Protein AF-A0A0Q1G5J4-F1 (afdb_monomer)

Structure (mmCIF, N/CA/C/O backbone):
data_AF-A0A0Q1G5J4-F1
#
_entry.id   AF-A0A0Q1G5J4-F1
#
loop_
_atom_site.group_PDB
_atom_site.id
_atom_site.type_symbol
_atom_site.label_atom_id
_atom_site.label_alt_id
_atom_site.label_comp_id
_atom_site.label_asym_id
_atom_site.label_entity_id
_atom_site.label_seq_id
_atom_site.pdbx_PDB_ins_code
_atom_site.Cartn_x
_atom_site.Cartn_y
_atom_site.Cartn_z
_atom_site.occupancy
_atom_site.B_iso_or_equiv
_atom_site.auth_seq_id
_atom_site.auth_comp_id
_atom_site.auth_asym_id
_atom_site.auth_atom_id
_atom_site.pdbx_PDB_model_num
ATOM 1 N N . MET A 1 1 ? -10.349 -19.488 1.417 1.00 49.78 1 MET A N 1
ATOM 2 C CA . MET A 1 1 ? -9.410 -18.450 1.918 1.00 49.78 1 MET A CA 1
ATOM 3 C C . MET A 1 1 ? -8.749 -17.712 0.762 1.00 49.78 1 MET A C 1
ATOM 5 O O . MET A 1 1 ? -8.824 -16.493 0.732 1.00 49.78 1 MET A O 1
ATOM 9 N N . GLN A 1 2 ? -8.186 -18.434 -0.213 1.00 53.88 2 GLN A N 1
ATOM 10 C CA . GLN A 1 2 ? -7.648 -17.840 -1.442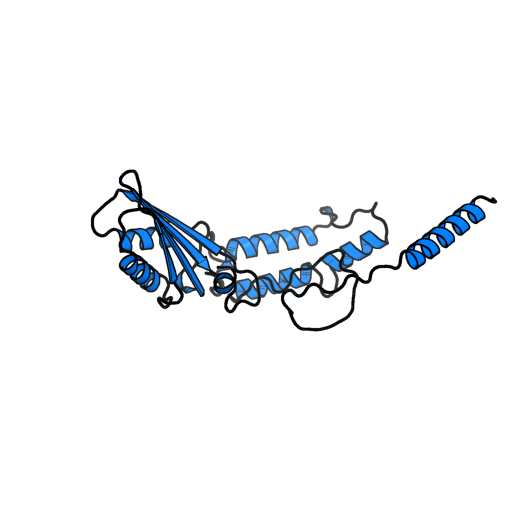 1.00 53.88 2 GLN A CA 1
ATOM 11 C C . GLN A 1 2 ? -8.701 -16.994 -2.182 1.00 53.88 2 GLN A C 1
ATOM 13 O O . GLN A 1 2 ? -8.408 -15.863 -2.537 1.00 53.88 2 GLN A O 1
ATOM 18 N N . GLU A 1 3 ? -9.946 -17.478 -2.279 1.00 62.53 3 GLU A N 1
ATOM 19 C CA . GLU A 1 3 ? -11.051 -16.796 -2.979 1.00 62.53 3 GLU A CA 1
ATOM 20 C C . GLU A 1 3 ? -11.332 -15.378 -2.471 1.00 62.53 3 GLU A C 1
ATOM 22 O O . GLU A 1 3 ? -11.363 -14.453 -3.271 1.00 62.53 3 GLU A O 1
ATOM 27 N N . LYS A 1 4 ? -11.450 -15.172 -1.150 1.00 70.44 4 LYS A N 1
ATOM 28 C CA . LYS A 1 4 ? -11.670 -13.837 -0.566 1.00 70.44 4 LYS A CA 1
ATOM 29 C C . LYS A 1 4 ? -10.437 -12.935 -0.676 1.00 70.44 4 LYS A C 1
ATOM 31 O O . LYS A 1 4 ? -10.553 -11.719 -0.829 1.00 70.44 4 LYS A O 1
ATOM 36 N N . PHE A 1 5 ? -9.245 -13.526 -0.645 1.00 69.50 5 PHE A N 1
ATOM 37 C CA . PHE A 1 5 ? -7.997 -12.779 -0.744 1.00 69.50 5 PHE A CA 1
ATOM 38 C C . PHE A 1 5 ? -7.876 -12.010 -2.066 1.00 69.50 5 PHE A C 1
ATOM 40 O O . PHE A 1 5 ? -7.616 -10.801 -2.060 1.00 69.50 5 PHE A O 1
ATOM 47 N N . ILE A 1 6 ? -8.145 -12.710 -3.171 1.00 74.94 6 ILE A N 1
ATOM 48 C CA . ILE A 1 6 ? -8.100 -12.180 -4.542 1.00 74.94 6 ILE A CA 1
ATOM 49 C C . ILE A 1 6 ? -9.459 -11.679 -5.049 1.00 74.94 6 ILE A C 1
ATOM 51 O O . ILE A 1 6 ? -9.569 -11.258 -6.194 1.00 74.94 6 ILE A O 1
ATOM 55 N N . GLU A 1 7 ? -10.500 -11.710 -4.216 1.00 76.81 7 GLU A N 1
ATOM 56 C CA . GLU A 1 7 ? -11.853 -11.325 -4.615 1.00 76.81 7 GLU A CA 1
ATOM 57 C C . GLU A 1 7 ? -11.891 -9.890 -5.153 1.00 76.81 7 GLU A C 1
ATOM 59 O O . GLU A 1 7 ? -11.520 -8.934 -4.450 1.00 76.81 7 GLU A O 1
ATOM 64 N N . GLY A 1 8 ? -12.363 -9.763 -6.396 1.00 74.44 8 GLY A N 1
ATOM 65 C CA . GLY A 1 8 ? -12.464 -8.498 -7.121 1.00 74.44 8 GLY A CA 1
ATOM 66 C C . GLY A 1 8 ? -11.119 -7.902 -7.540 1.00 74.44 8 GLY A C 1
ATOM 67 O O . GLY A 1 8 ? -11.063 -6.700 -7.779 1.00 74.44 8 GLY A O 1
ATOM 68 N N . LEU A 1 9 ? -10.042 -8.696 -7.572 1.00 77.94 9 LEU A N 1
ATOM 69 C CA . LEU A 1 9 ? -8.717 -8.239 -7.973 1.00 77.94 9 LEU A CA 1
ATOM 70 C C . LEU A 1 9 ? -8.248 -8.925 -9.254 1.00 77.94 9 LEU A C 1
ATOM 72 O O . LEU A 1 9 ? -8.130 -10.145 -9.310 1.00 77.94 9 LEU A O 1
ATOM 76 N N . ASP A 1 10 ? -7.840 -8.112 -10.224 1.00 76.00 10 ASP A N 1
ATOM 77 C CA . ASP A 1 10 ? -7.160 -8.590 -11.434 1.00 76.00 10 ASP A CA 1
ATOM 78 C C . ASP A 1 10 ? -5.665 -8.866 -11.195 1.00 76.00 10 ASP A C 1
ATOM 80 O O . ASP A 1 10 ? -4.970 -9.402 -12.063 1.00 76.00 10 ASP A O 1
ATOM 84 N N . ARG A 1 11 ? -5.135 -8.443 -10.035 1.00 78.44 11 ARG A N 1
ATOM 85 C CA . ARG A 1 11 ? -3.705 -8.476 -9.689 1.00 78.44 11 ARG A CA 1
ATOM 86 C C . ARG A 1 11 ? -3.470 -8.814 -8.212 1.00 78.44 11 ARG A C 1
ATOM 88 O O . ARG A 1 11 ? -4.320 -8.499 -7.378 1.00 78.44 11 ARG A O 1
ATOM 95 N N . PRO A 1 12 ? -2.310 -9.403 -7.860 1.00 82.94 12 PRO A N 1
ATOM 96 C CA . PRO A 1 12 ? -1.958 -9.661 -6.467 1.00 82.94 12 PRO A CA 1
ATOM 97 C C . PRO A 1 12 ? -2.011 -8.376 -5.622 1.00 82.94 12 PRO A C 1
ATOM 99 O O . PRO A 1 12 ? -1.446 -7.358 -6.030 1.00 82.94 12 PRO A O 1
ATOM 102 N N . PRO A 1 13 ? -2.673 -8.391 -4.453 1.00 88.75 13 PRO A N 1
ATOM 103 C CA . PRO A 1 13 ? -2.757 -7.211 -3.606 1.00 88.75 13 PRO A CA 1
ATOM 104 C C . PRO A 1 13 ? -1.447 -6.941 -2.866 1.00 88.75 13 PRO A C 1
ATOM 106 O O . PRO A 1 13 ? -0.704 -7.859 -2.518 1.00 88.75 13 PRO A O 1
ATOM 109 N N . ILE A 1 14 ? -1.238 -5.676 -2.506 1.00 90.38 14 ILE A N 1
ATOM 110 C CA . ILE A 1 14 ? -0.244 -5.283 -1.506 1.00 90.38 14 ILE A CA 1
ATOM 111 C C . ILE A 1 14 ? -0.937 -5.222 -0.146 1.00 90.38 14 ILE A C 1
ATOM 113 O O . ILE A 1 14 ? -1.989 -4.595 -0.001 1.00 90.38 14 ILE A O 1
ATOM 117 N N . LEU A 1 15 ? -0.338 -5.859 0.859 1.00 93.69 15 LEU A N 1
ATOM 118 C CA . LEU A 1 15 ? -0.798 -5.787 2.242 1.00 93.69 15 LEU A CA 1
ATOM 119 C C . LEU A 1 15 ? 0.109 -4.868 3.051 1.00 93.69 15 LEU A C 1
ATOM 121 O O . LEU A 1 15 ? 1.327 -5.041 3.045 1.00 93.69 15 LEU A O 1
ATOM 125 N N . VAL A 1 16 ? -0.487 -3.942 3.801 1.00 95.75 16 VAL A N 1
ATOM 126 C CA . VAL A 1 16 ? 0.242 -3.176 4.818 1.00 95.75 16 VAL A CA 1
ATOM 127 C C . VAL A 1 16 ? -0.161 -3.687 6.200 1.00 95.75 16 VAL A C 1
ATOM 129 O O . VAL A 1 16 ? -1.326 -3.538 6.581 1.00 95.75 16 VAL A O 1
ATOM 132 N N . PRO A 1 17 ? 0.767 -4.302 6.954 1.00 97.31 17 PRO A N 1
ATOM 133 C CA . PRO A 1 17 ? 0.496 -4.732 8.314 1.00 97.31 17 PRO A CA 1
ATOM 134 C C . PRO A 1 17 ? 0.498 -3.542 9.279 1.00 97.31 17 PRO A C 1
ATOM 136 O O . PRO A 1 17 ? 1.340 -2.643 9.201 1.00 97.31 17 PRO A O 1
ATOM 139 N N . CYS A 1 18 ? -0.461 -3.562 10.196 1.00 98.19 18 CYS A N 1
ATOM 140 C CA . CYS A 1 18 ? -0.672 -2.590 11.259 1.00 98.19 18 CYS A CA 1
ATOM 141 C C . CYS A 1 18 ? -0.798 -3.361 12.576 1.00 98.19 18 CYS A C 1
ATOM 143 O O . CYS A 1 18 ? -1.777 -4.083 12.773 1.00 98.19 18 CYS A O 1
ATOM 145 N N . TYR A 1 19 ? 0.194 -3.264 13.455 1.00 97.88 19 TYR A N 1
ATOM 146 C CA . TYR A 1 19 ? 0.268 -4.078 14.666 1.00 97.88 19 TYR A CA 1
ATOM 147 C C . TYR A 1 19 ? 0.299 -3.227 15.929 1.00 97.88 19 TYR A C 1
ATOM 149 O O . TYR A 1 19 ? 1.043 -2.253 16.021 1.00 97.88 19 TYR A O 1
ATOM 157 N N . HIS A 1 20 ? -0.453 -3.642 16.943 1.00 97.00 20 HIS A N 1
ATOM 158 C CA . HIS A 1 20 ? -0.327 -3.074 18.275 1.00 97.00 20 HIS A CA 1
ATOM 159 C C . HIS A 1 20 ? -0.545 -4.128 19.354 1.00 97.00 20 HIS A C 1
ATOM 161 O O . HIS A 1 20 ? -1.291 -5.093 19.176 1.00 97.00 20 HIS A O 1
ATOM 167 N N . ARG A 1 21 ? 0.089 -3.906 20.506 1.00 94.25 21 ARG A N 1
ATOM 168 C CA . ARG A 1 21 ? -0.130 -4.691 21.718 1.00 94.25 21 ARG A CA 1
ATOM 169 C C . ARG A 1 21 ? -0.220 -3.782 22.925 1.00 94.25 21 ARG A C 1
ATOM 171 O O . ARG A 1 21 ? 0.561 -2.842 23.057 1.00 94.25 21 ARG A O 1
ATOM 178 N N . GLU A 1 22 ? -1.107 -4.117 23.846 1.00 92.44 22 GLU A N 1
ATOM 179 C CA . GLU A 1 22 ? -1.221 -3.410 25.115 1.00 92.44 22 GLU A CA 1
ATOM 180 C C . GLU A 1 22 ? -1.664 -4.328 26.252 1.00 92.44 22 GLU A C 1
ATOM 182 O O . GLU A 1 22 ? -2.175 -5.431 26.037 1.00 92.44 22 GLU A O 1
ATOM 187 N N . LYS A 1 23 ? -1.419 -3.887 27.490 1.00 91.06 23 LYS A N 1
ATOM 188 C CA . LYS A 1 23 ? -1.829 -4.641 28.675 1.00 91.06 23 LYS A CA 1
ATOM 189 C C . LYS A 1 23 ? -3.350 -4.743 28.717 1.00 91.06 23 LYS A C 1
ATOM 191 O O . LYS A 1 23 ? -4.060 -3.810 28.345 1.00 91.06 23 LYS A O 1
ATOM 196 N N . ARG A 1 24 ? -3.842 -5.874 29.219 1.00 86.50 24 ARG A N 1
ATOM 197 C CA . ARG A 1 24 ? -5.268 -6.139 29.384 1.00 86.50 24 ARG A CA 1
ATOM 198 C C . ARG A 1 24 ? -5.901 -5.030 30.215 1.00 86.50 24 ARG A C 1
ATOM 200 O O . ARG A 1 24 ? -5.468 -4.745 31.329 1.00 86.50 24 ARG A O 1
ATOM 207 N N . ARG A 1 25 ? -6.970 -4.466 29.673 1.00 86.56 25 ARG A N 1
ATOM 208 C CA . ARG A 1 25 ? -7.819 -3.472 30.321 1.00 86.56 25 ARG A CA 1
ATOM 209 C C . ARG A 1 25 ? -9.272 -3.717 29.949 1.00 86.56 25 ARG A C 1
ATOM 211 O O . ARG A 1 25 ? -9.559 -4.574 29.114 1.00 86.56 25 ARG A O 1
ATOM 218 N N . LYS A 1 26 ? -10.166 -2.989 30.610 1.00 83.81 26 LYS A N 1
ATOM 219 C CA . LYS A 1 26 ? -11.586 -2.976 30.273 1.00 83.81 26 LYS A CA 1
ATOM 220 C C . LYS A 1 26 ? -11.777 -2.237 28.941 1.00 83.81 26 LYS A C 1
ATOM 222 O O . LYS A 1 26 ? -11.144 -1.201 28.753 1.00 83.81 26 LYS A O 1
ATOM 227 N N . ASP A 1 27 ? -12.598 -2.800 28.059 1.00 86.06 27 ASP A N 1
ATOM 228 C CA . ASP A 1 27 ? -13.029 -2.222 26.775 1.00 86.06 27 ASP A CA 1
ATOM 229 C C . ASP A 1 27 ? -11.871 -1.676 25.891 1.00 86.06 27 ASP A C 1
ATOM 231 O O . ASP A 1 27 ? -11.829 -0.487 25.567 1.00 86.06 27 ASP A O 1
ATOM 235 N N . PRO A 1 28 ? -10.863 -2.507 25.545 1.00 91.25 28 PRO A N 1
ATOM 236 C CA . PRO A 1 28 ? -9.649 -2.071 24.843 1.00 91.25 28 PRO A CA 1
ATOM 237 C C . PRO A 1 28 ? -9.823 -1.835 23.331 1.00 91.25 28 PRO A C 1
ATOM 239 O O . PRO A 1 28 ? -8.902 -1.329 22.695 1.00 91.25 28 PRO A O 1
ATOM 242 N N . GLU A 1 29 ? -10.933 -2.254 22.724 1.00 95.19 29 GLU A N 1
ATOM 243 C CA . GLU A 1 29 ? -11.039 -2.507 21.282 1.00 95.19 29 GLU A CA 1
ATOM 244 C C . GLU A 1 29 ? -10.782 -1.268 20.423 1.00 95.19 29 GLU A C 1
ATOM 246 O O . GLU A 1 29 ? -9.999 -1.331 19.474 1.00 95.19 29 GLU A O 1
ATOM 251 N N . GLU A 1 30 ? -11.396 -0.139 20.781 1.00 95.94 30 GLU A N 1
ATOM 252 C CA . GLU A 1 30 ? -11.280 1.113 20.026 1.00 95.94 30 GLU A CA 1
ATOM 253 C C . GLU A 1 30 ? -9.829 1.601 19.979 1.00 95.94 30 GLU A C 1
ATOM 255 O O . GLU A 1 30 ? -9.279 1.886 18.916 1.00 95.94 30 GLU A O 1
ATOM 260 N N . ASP A 1 31 ? -9.182 1.669 21.140 1.00 95.75 31 ASP A N 1
ATOM 261 C CA . ASP A 1 31 ? -7.809 2.147 21.235 1.00 95.75 31 ASP A CA 1
ATOM 262 C C . ASP A 1 31 ? -6.813 1.162 20.623 1.00 95.75 31 ASP A C 1
ATOM 264 O O . ASP A 1 31 ? -5.825 1.591 20.026 1.00 95.75 31 ASP A O 1
ATOM 268 N N . LEU A 1 32 ? -7.052 -0.143 20.778 1.00 95.69 32 LEU A N 1
ATOM 269 C CA . LEU A 1 32 ? -6.209 -1.185 20.206 1.00 95.69 32 LEU A CA 1
ATOM 270 C C . LEU A 1 32 ? -6.175 -1.049 18.675 1.00 95.69 32 LEU A C 1
ATOM 272 O O . LEU A 1 32 ? -5.096 -1.048 18.080 1.00 95.69 32 LEU A O 1
ATOM 276 N N . VAL A 1 33 ? -7.340 -0.837 18.053 1.00 97.69 33 VAL A N 1
ATOM 277 C CA . VAL A 1 33 ? -7.463 -0.555 16.615 1.00 97.69 33 VAL A CA 1
ATOM 278 C C . VAL A 1 33 ? -6.828 0.787 16.253 1.00 97.69 33 VAL A C 1
ATOM 280 O O . VAL A 1 33 ? -6.012 0.843 15.330 1.00 97.69 33 VAL A O 1
ATOM 283 N N . ARG A 1 34 ? -7.153 1.862 16.983 1.00 97.56 34 ARG A N 1
ATOM 284 C CA . ARG A 1 34 ? -6.636 3.213 16.721 1.00 97.56 34 ARG A CA 1
ATOM 285 C C . ARG A 1 34 ? -5.113 3.223 16.683 1.00 97.56 34 ARG A C 1
ATOM 287 O O . ARG A 1 34 ? -4.540 3.668 15.694 1.00 97.56 34 ARG A O 1
ATOM 294 N N . LYS A 1 35 ? -4.466 2.695 17.727 1.00 97.44 35 LYS A N 1
ATOM 295 C CA . LYS A 1 35 ? -3.002 2.667 17.844 1.00 97.44 35 LYS A CA 1
ATOM 296 C C . LYS A 1 35 ? -2.356 1.783 16.782 1.00 97.44 35 LYS A C 1
ATOM 298 O O . LYS A 1 35 ? -1.313 2.151 16.248 1.00 97.44 35 LYS A O 1
ATOM 303 N N . ALA A 1 36 ? -2.974 0.657 16.420 1.00 97.75 36 ALA A N 1
ATOM 304 C CA . ALA A 1 36 ? -2.474 -0.168 15.321 1.00 97.75 36 ALA A CA 1
ATOM 305 C C . ALA A 1 36 ? -2.457 0.606 13.994 1.00 97.75 36 ALA A C 1
ATOM 307 O O . ALA A 1 36 ? -1.459 0.566 13.278 1.00 97.75 36 ALA A O 1
ATOM 308 N N . LEU A 1 37 ? -3.524 1.349 13.689 1.00 97.19 37 LEU A N 1
ATOM 309 C CA . LEU A 1 37 ? -3.669 2.100 12.436 1.00 97.19 37 LEU A CA 1
ATOM 310 C C . LEU A 1 37 ? -2.920 3.445 12.419 1.00 97.19 37 LEU A C 1
ATOM 312 O O . LEU A 1 37 ? -2.609 3.953 11.338 1.00 97.19 37 LEU A O 1
ATOM 316 N N . SER A 1 38 ? -2.626 4.042 13.577 1.00 94.44 38 SER A N 1
ATOM 317 C CA . SER A 1 38 ? -1.879 5.305 13.667 1.00 94.44 38 SER A CA 1
ATOM 318 C C . SER A 1 38 ? -0.375 5.094 13.830 1.00 94.44 38 SER A C 1
ATOM 320 O O . SER A 1 38 ? 0.402 5.694 13.093 1.00 94.44 38 SER A O 1
ATOM 322 N N . GLU A 1 39 ? 0.028 4.233 14.763 1.00 94.69 39 GLU A N 1
ATOM 323 C CA . GLU A 1 39 ? 1.418 4.065 15.215 1.00 94.69 39 GLU A CA 1
ATOM 324 C C . GLU A 1 39 ? 2.004 2.705 14.809 1.00 94.69 39 GLU A C 1
ATOM 326 O O . GLU A 1 39 ? 3.213 2.559 14.671 1.00 94.69 39 GLU A O 1
ATOM 331 N N . GLY A 1 40 ? 1.148 1.703 14.605 1.00 94.88 40 GLY A N 1
ATOM 332 C CA . GLY A 1 40 ? 1.539 0.314 14.361 1.00 94.88 40 GLY A CA 1
ATOM 333 C C . GLY A 1 40 ? 1.838 -0.052 12.908 1.00 94.88 40 GLY A C 1
ATOM 334 O O . GLY A 1 40 ? 2.043 -1.231 12.612 1.00 94.88 40 GLY A O 1
ATOM 335 N N . LYS A 1 41 ? 1.803 0.912 11.986 1.00 94.75 41 LYS A N 1
ATOM 336 C CA . LYS A 1 41 ? 1.936 0.670 10.544 1.00 94.75 41 LYS A CA 1
ATOM 337 C C . LYS A 1 41 ? 3.384 0.377 10.160 1.00 94.75 41 LYS A C 1
ATOM 339 O O . LYS A 1 41 ? 4.270 1.174 10.450 1.00 94.75 41 LYS A O 1
ATOM 344 N N . LEU A 1 42 ? 3.620 -0.708 9.419 1.00 92.44 42 LEU A N 1
ATOM 345 C CA . LEU A 1 42 ? 4.950 -0.993 8.859 1.00 92.44 42 LEU A CA 1
ATOM 346 C C . LEU A 1 42 ? 5.367 0.033 7.792 1.00 92.44 42 LEU A C 1
ATOM 348 O O . LEU A 1 42 ? 6.536 0.407 7.700 1.00 92.44 42 LEU A O 1
ATOM 352 N N . PHE A 1 43 ? 4.402 0.489 6.993 1.00 89.88 43 PHE A N 1
ATOM 353 C CA . PHE A 1 43 ? 4.576 1.544 6.000 1.00 89.88 43 PHE A CA 1
ATOM 354 C C . PHE A 1 43 ? 3.501 2.608 6.203 1.00 89.88 43 PHE A C 1
ATOM 356 O O . PHE A 1 43 ? 2.346 2.275 6.486 1.00 89.88 43 PHE A O 1
ATOM 363 N N . GLY A 1 44 ? 3.862 3.882 6.033 1.00 91.88 44 GLY A N 1
ATOM 364 C CA . GLY A 1 44 ? 2.874 4.953 5.999 1.00 91.88 44 GLY A CA 1
ATOM 365 C C . GLY A 1 44 ? 1.849 4.683 4.893 1.00 91.88 44 GLY A C 1
ATOM 366 O O . GLY A 1 44 ? 2.194 4.239 3.799 1.00 91.88 44 GLY A O 1
ATOM 367 N N . CYS A 1 45 ? 0.577 4.861 5.215 1.00 93.00 45 CYS A N 1
ATOM 368 C CA . CYS A 1 45 ? -0.541 4.685 4.299 1.00 93.00 45 CYS A CA 1
ATOM 369 C C . CYS A 1 45 ? -1.780 5.372 4.878 1.00 93.00 45 CYS A C 1
ATOM 371 O O . CYS A 1 45 ? -1.812 5.685 6.082 1.00 93.00 45 CYS A O 1
ATOM 373 N N . ASP A 1 46 ? -2.786 5.574 4.025 1.00 93.56 46 ASP A N 1
ATOM 374 C CA . ASP A 1 46 ? -4.123 6.007 4.424 1.00 93.56 46 ASP A CA 1
ATOM 375 C C . ASP A 1 46 ? -5.040 4.779 4.568 1.00 93.56 46 ASP A C 1
ATOM 377 O O . ASP A 1 46 ? -5.446 4.187 3.561 1.0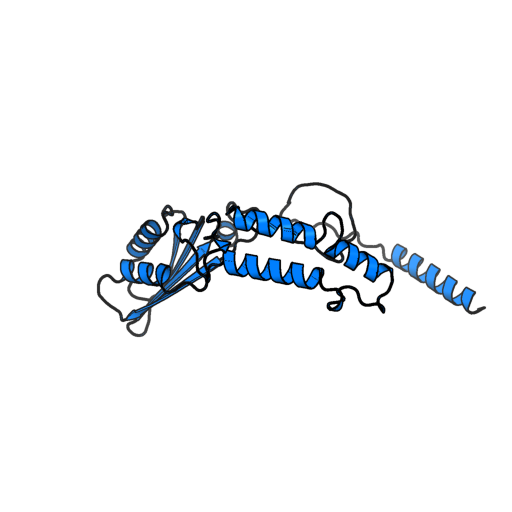0 93.56 46 ASP A O 1
ATOM 381 N N . PRO A 1 47 ? -5.417 4.386 5.802 1.00 95.56 47 PRO A N 1
ATOM 382 C CA . PRO A 1 47 ? -6.323 3.263 6.020 1.00 95.56 47 PRO A CA 1
ATOM 383 C C . PRO A 1 47 ? -7.675 3.416 5.321 1.00 95.56 47 PRO A C 1
ATOM 385 O O . PRO A 1 47 ? -8.310 2.405 5.030 1.00 95.56 47 PRO A O 1
ATOM 388 N N . LYS A 1 48 ? -8.100 4.649 5.007 1.00 95.81 48 LYS A N 1
ATOM 389 C CA . LYS A 1 48 ? -9.354 4.916 4.289 1.00 95.81 48 LYS A CA 1
ATOM 390 C C . LYS A 1 48 ? -9.317 4.532 2.817 1.00 95.81 48 LYS A C 1
ATOM 392 O O . LYS A 1 48 ? -10.358 4.461 2.171 1.00 95.81 48 LYS A O 1
ATOM 397 N N . LYS A 1 49 ? -8.127 4.291 2.267 1.00 95.56 49 LYS A N 1
ATOM 398 C CA . LYS A 1 49 ? -7.952 3.807 0.896 1.00 95.56 49 LYS A CA 1
ATOM 399 C C . LYS A 1 49 ? -7.947 2.287 0.799 1.00 95.56 49 LYS A C 1
ATOM 401 O O . LYS A 1 49 ? -7.878 1.766 -0.314 1.00 95.56 49 LYS A O 1
ATOM 406 N N . ALA A 1 50 ? -7.993 1.576 1.925 1.00 95.81 50 ALA A N 1
ATOM 407 C CA . ALA A 1 50 ? -8.022 0.123 1.925 1.00 95.81 50 ALA A CA 1
ATOM 408 C C . ALA A 1 50 ? -9.278 -0.402 1.213 1.00 95.81 50 ALA A C 1
ATOM 410 O O . ALA A 1 50 ? -10.352 0.181 1.296 1.00 95.81 50 ALA A O 1
ATOM 411 N N . GLU A 1 51 ? -9.140 -1.532 0.529 1.00 95.12 51 GLU A N 1
ATOM 412 C CA . GLU A 1 51 ? -10.258 -2.224 -0.134 1.00 95.12 51 GLU A CA 1
ATOM 413 C C . GLU A 1 51 ? -10.841 -3.347 0.728 1.00 95.12 51 GLU A C 1
ATOM 415 O O . GLU A 1 51 ? -11.952 -3.822 0.490 1.00 95.12 51 GLU A O 1
ATOM 420 N N . ARG A 1 52 ? -10.051 -3.827 1.692 1.00 96.44 52 ARG A N 1
ATOM 421 C CA . ARG A 1 52 ? -10.408 -4.888 2.633 1.00 96.44 52 ARG A CA 1
ATOM 422 C C . ARG A 1 52 ? -9.483 -4.836 3.845 1.00 96.44 52 ARG A C 1
ATOM 424 O O . ARG A 1 52 ? -8.352 -4.353 3.733 1.00 96.44 52 ARG A O 1
ATOM 431 N N . ALA A 1 53 ? -9.932 -5.383 4.968 1.00 97.75 53 ALA A N 1
ATOM 432 C CA . ALA A 1 53 ? -9.110 -5.558 6.158 1.00 97.75 53 ALA A CA 1
ATOM 433 C C . ALA A 1 53 ? -9.193 -6.995 6.679 1.00 97.75 53 ALA A C 1
ATOM 435 O O . ALA A 1 53 ? -10.280 -7.550 6.832 1.00 97.75 53 ALA A O 1
ATOM 436 N N . TYR A 1 54 ? -8.037 -7.571 6.995 1.00 97.19 54 TYR A N 1
ATOM 437 C CA . TYR A 1 54 ? -7.927 -8.858 7.678 1.00 97.19 54 TYR A CA 1
ATOM 438 C C . TYR A 1 54 ? -7.433 -8.612 9.095 1.00 97.19 54 TYR A C 1
ATOM 440 O O . TYR A 1 54 ? -6.343 -8.072 9.282 1.00 97.19 54 TYR A O 1
ATOM 448 N N . VAL A 1 55 ? -8.240 -8.955 10.090 1.00 97.81 55 VAL A N 1
ATOM 449 C CA . VAL A 1 55 ? -8.030 -8.531 11.472 1.00 97.81 55 VAL A CA 1
ATOM 450 C C . VAL A 1 55 ? -7.781 -9.749 12.338 1.00 97.81 55 VAL A C 1
ATOM 452 O O . VAL A 1 55 ? -8.679 -10.543 12.575 1.00 97.81 55 VAL A O 1
ATOM 455 N N . PHE A 1 56 ? -6.571 -9.887 12.853 1.00 97.00 56 PHE A N 1
ATOM 456 C CA . PHE A 1 56 ? -6.187 -10.959 13.759 1.00 97.00 56 PHE A CA 1
ATOM 457 C C . PHE A 1 56 ? -6.071 -10.393 15.163 1.00 97.00 56 PHE A C 1
ATOM 459 O O . PHE A 1 56 ? -5.310 -9.460 15.405 1.00 97.00 56 PHE A O 1
ATOM 466 N N . THR A 1 57 ? -6.817 -10.965 16.098 1.00 95.44 57 THR A N 1
ATOM 467 C CA . THR A 1 57 ? -6.801 -10.558 17.501 1.00 95.44 57 THR A CA 1
ATOM 468 C C . THR A 1 57 ? -6.370 -11.711 18.388 1.00 95.44 57 THR A C 1
ATOM 470 O O . THR A 1 57 ? -6.778 -12.862 18.192 1.00 95.44 57 THR A O 1
ATOM 473 N N . ARG A 1 58 ? -5.562 -11.396 19.400 1.00 93.44 58 ARG A N 1
ATOM 474 C CA . ARG A 1 58 ? -5.228 -12.313 20.488 1.00 93.44 58 ARG A CA 1
ATOM 475 C C . ARG A 1 58 ? -5.530 -11.639 21.821 1.00 93.44 58 AR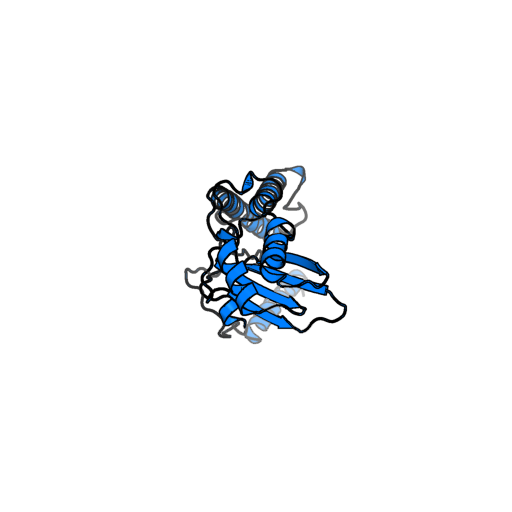G A C 1
ATOM 477 O O . ARG A 1 58 ? -4.983 -10.580 22.103 1.00 93.44 58 ARG A O 1
ATOM 484 N N . GLY A 1 59 ? -6.390 -12.242 22.643 1.00 90.44 59 GLY A N 1
ATOM 485 C CA . GLY A 1 59 ? -6.741 -11.689 23.958 1.00 90.44 59 GLY A CA 1
ATOM 486 C C . GLY A 1 59 ? -8.223 -11.760 24.317 1.00 90.44 59 GLY A C 1
ATOM 487 O O . GLY A 1 59 ? -9.013 -12.508 23.729 1.00 90.44 59 GLY A O 1
ATOM 488 N N . PHE A 1 60 ? -8.591 -10.970 25.323 1.00 88.44 60 PHE A N 1
ATOM 489 C CA . PHE A 1 60 ? -9.966 -10.813 25.795 1.00 88.44 60 PHE A CA 1
ATOM 490 C C . PHE A 1 60 ? -10.560 -9.549 25.175 1.00 88.44 60 PHE A C 1
ATOM 492 O O . PHE A 1 60 ? -10.678 -8.531 25.849 1.00 88.44 60 PHE A O 1
ATOM 499 N N . VAL A 1 61 ? -10.879 -9.633 23.883 1.00 90.50 61 VAL A N 1
ATOM 500 C CA . VAL A 1 61 ? -11.460 -8.538 23.097 1.00 90.50 61 VAL A CA 1
ATOM 501 C C . VAL A 1 61 ? -12.737 -8.990 22.400 1.00 90.50 61 VAL A C 1
ATOM 503 O O . VAL A 1 61 ? -12.830 -10.132 21.940 1.00 90.50 61 VAL A O 1
ATOM 506 N N . GLY A 1 62 ? -13.730 -8.115 22.344 1.00 91.38 62 GLY A N 1
ATOM 507 C CA . GLY A 1 62 ? -14.988 -8.330 21.649 1.00 91.38 62 GLY A CA 1
ATOM 508 C C . GLY A 1 62 ? -14.813 -8.270 20.130 1.00 91.38 62 GLY A C 1
ATOM 509 O O . GLY A 1 62 ? -14.311 -7.295 19.578 1.00 91.38 62 GLY A O 1
ATOM 510 N N . GLN A 1 63 ? -15.191 -9.339 19.425 1.00 93.44 63 GLN A N 1
ATOM 511 C CA . GLN A 1 63 ? -14.985 -9.418 17.975 1.00 93.44 63 GLN A CA 1
ATOM 512 C C . GLN A 1 63 ? -15.837 -8.388 17.217 1.00 93.44 63 GLN A C 1
ATOM 514 O O . GLN A 1 63 ? -15.344 -7.774 16.275 1.00 93.44 63 GLN A O 1
ATOM 519 N N . GLY A 1 64 ? -17.092 -8.179 17.628 1.00 95.69 64 GLY A N 1
ATOM 520 C CA . GLY A 1 64 ? -17.981 -7.204 16.988 1.00 95.69 64 GLY A CA 1
ATOM 521 C C . GLY A 1 64 ? -17.531 -5.764 17.230 1.00 95.69 64 GLY A C 1
ATOM 522 O O . GLY A 1 64 ? -17.599 -4.928 16.337 1.00 95.69 64 GLY A O 1
ATOM 523 N N . GLU A 1 65 ? -17.013 -5.483 18.421 1.00 96.06 65 GLU A N 1
ATOM 524 C CA . GLU A 1 65 ? -16.450 -4.193 18.814 1.00 96.06 65 GLU A CA 1
ATOM 525 C C . GLU A 1 65 ? -15.208 -3.863 17.977 1.00 96.06 65 GLU A C 1
ATOM 527 O O . GLU A 1 65 ? -15.104 -2.754 17.457 1.00 96.06 65 GLU A O 1
ATOM 532 N N . ILE A 1 66 ? -14.318 -4.841 17.768 1.00 97.06 66 ILE A N 1
ATOM 533 C CA . ILE A 1 66 ? -13.153 -4.703 16.884 1.00 97.06 66 ILE A CA 1
ATOM 534 C C . ILE A 1 66 ? -13.583 -4.411 15.444 1.00 97.06 66 ILE A C 1
ATOM 536 O O . ILE A 1 66 ? -13.046 -3.490 14.833 1.00 97.06 66 ILE A O 1
ATOM 540 N N . VAL A 1 67 ? -14.552 -5.155 14.898 1.00 97.94 67 VAL A N 1
ATOM 541 C CA . VAL A 1 67 ? -15.043 -4.928 13.526 1.00 97.94 67 VAL A CA 1
ATOM 542 C C . VAL A 1 67 ? -15.608 -3.516 13.376 1.00 97.94 67 VAL A C 1
ATOM 544 O O . VAL A 1 67 ? -15.208 -2.803 12.457 1.00 97.94 67 VAL A O 1
ATOM 547 N N . ARG A 1 68 ? -16.453 -3.067 14.313 1.00 97.94 68 ARG A N 1
ATOM 548 C CA . ARG A 1 68 ? -17.017 -1.706 14.309 1.00 97.94 68 ARG A CA 1
ATOM 549 C C . ARG A 1 68 ? -15.944 -0.624 14.417 1.00 97.94 68 ARG A C 1
ATOM 551 O O . ARG A 1 68 ? -16.026 0.389 13.722 1.00 97.94 68 ARG A O 1
ATOM 558 N N . ALA A 1 69 ? -14.935 -0.831 15.261 1.00 97.75 69 ALA A N 1
ATOM 559 C CA . ALA A 1 69 ? -13.812 0.093 15.387 1.00 97.75 69 ALA A CA 1
ATOM 560 C C . ALA A 1 69 ? -13.006 0.164 14.078 1.00 97.75 69 ALA A C 1
ATOM 562 O O . ALA A 1 69 ? -12.744 1.254 13.569 1.00 97.75 69 ALA A O 1
ATOM 563 N N . VAL A 1 70 ? -12.675 -0.979 13.466 1.00 98.12 70 VAL A N 1
ATOM 564 C CA . VAL A 1 70 ? -11.967 -1.016 12.174 1.00 98.12 70 VAL A CA 1
ATOM 565 C C . VAL A 1 70 ? -12.791 -0.334 11.080 1.00 98.12 70 VAL A C 1
ATOM 567 O O . VAL A 1 70 ? -12.243 0.499 10.358 1.00 98.12 70 VAL A O 1
ATOM 570 N N . ALA A 1 71 ? -14.097 -0.604 10.994 1.00 98.06 71 ALA A N 1
ATOM 571 C CA . ALA A 1 71 ?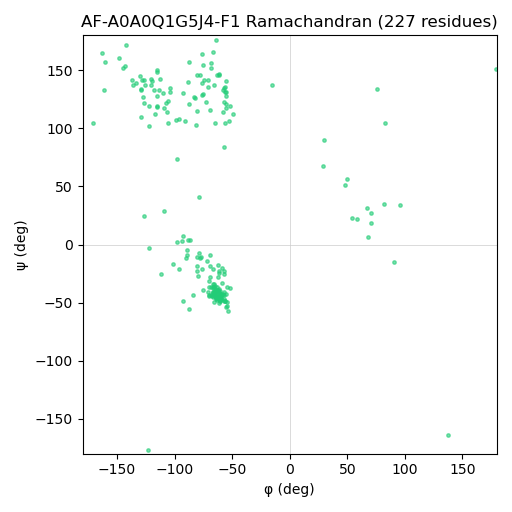 -15.004 0.045 10.045 1.00 98.06 71 ALA A CA 1
ATOM 572 C C . ALA A 1 71 ? -15.001 1.571 10.205 1.00 98.06 71 ALA A C 1
ATOM 574 O O . ALA A 1 71 ? -14.887 2.302 9.225 1.00 98.06 71 ALA A O 1
ATOM 575 N N . ARG A 1 72 ? -15.025 2.076 11.444 1.00 97.88 72 ARG A N 1
ATOM 576 C CA . ARG A 1 72 ? -14.985 3.518 11.732 1.00 97.88 72 ARG A CA 1
ATOM 577 C C . ARG A 1 72 ? -13.693 4.186 11.258 1.00 97.88 72 ARG A C 1
ATOM 579 O O . ARG A 1 72 ? -13.747 5.263 10.669 1.00 97.88 72 ARG A O 1
ATOM 586 N N . TYR A 1 73 ? -12.538 3.572 11.517 1.00 97.50 73 TYR A N 1
ATOM 587 C CA . TYR A 1 73 ? -11.239 4.166 11.172 1.00 97.50 73 TYR A CA 1
ATOM 588 C C . TYR A 1 73 ? -10.858 4.006 9.695 1.00 97.50 73 TYR A C 1
ATOM 590 O O . TYR A 1 73 ? -10.120 4.836 9.166 1.00 97.50 73 TYR A O 1
ATOM 598 N N . THR A 1 74 ? -11.354 2.961 9.031 1.00 97.44 74 THR A N 1
ATOM 599 C CA . THR A 1 74 ? -11.049 2.666 7.619 1.00 97.44 74 THR A CA 1
ATOM 600 C C . THR A 1 74 ? -12.158 3.088 6.656 1.00 97.44 74 THR A C 1
ATOM 602 O O . THR A 1 74 ? -11.922 3.170 5.460 1.00 97.44 74 THR A O 1
ATOM 605 N N . GLY A 1 75 ? -13.376 3.345 7.133 1.00 97.50 75 GLY A N 1
ATOM 606 C CA . GLY A 1 75 ? -14.542 3.562 6.271 1.00 97.50 75 GLY A CA 1
ATOM 607 C C . GLY A 1 75 ? -15.001 2.313 5.508 1.00 97.50 75 GLY A C 1
ATOM 608 O O . GLY A 1 75 ? -15.889 2.418 4.664 1.00 97.50 75 GLY A O 1
ATOM 609 N N . LEU A 1 76 ? -14.415 1.141 5.779 1.00 97.50 76 LEU A N 1
ATOM 610 C CA . LEU A 1 76 ? -14.823 -0.114 5.158 1.00 97.50 76 LEU A CA 1
ATOM 611 C C . LEU A 1 76 ? -16.185 -0.569 5.698 1.00 97.50 76 LEU A C 1
ATOM 613 O O . LEU A 1 76 ? -16.425 -0.468 6.905 1.00 97.50 76 LEU A O 1
ATOM 617 N N . PRO A 1 77 ? -17.055 -1.133 4.844 1.00 96.75 77 PRO A N 1
ATOM 618 C CA . PRO A 1 77 ? -18.243 -1.823 5.320 1.00 96.75 77 PRO A CA 1
ATOM 619 C C . PRO A 1 77 ? -17.844 -3.121 6.047 1.00 96.75 77 PRO A C 1
ATOM 621 O O . PRO A 1 77 ? -16.797 -3.713 5.770 1.00 96.75 77 PRO A O 1
ATOM 624 N N . GLU A 1 78 ? -18.661 -3.560 7.007 1.00 95.94 78 GLU A N 1
ATOM 625 C CA . GLU A 1 78 ? -18.308 -4.678 7.898 1.00 95.94 78 GLU A CA 1
ATOM 626 C C . GLU A 1 78 ? -18.092 -6.010 7.153 1.00 95.94 78 GLU A C 1
ATOM 628 O O . GLU A 1 78 ? -17.276 -6.822 7.575 1.00 95.94 78 GLU A O 1
ATOM 633 N N . ASP A 1 79 ? -18.742 -6.221 6.005 1.00 93.75 79 ASP A N 1
ATOM 634 C CA . ASP A 1 79 ? -18.569 -7.399 5.138 1.00 93.75 79 ASP A CA 1
ATOM 635 C C . ASP A 1 79 ? -17.195 -7.450 4.433 1.00 93.75 79 ASP A C 1
ATOM 637 O O . ASP A 1 79 ? -16.736 -8.513 3.997 1.00 93.75 79 ASP A O 1
ATOM 641 N N . ARG A 1 80 ? -16.499 -6.308 4.364 1.00 95.44 80 ARG A N 1
ATOM 642 C CA . ARG A 1 80 ? -15.113 -6.173 3.884 1.00 95.44 80 ARG A CA 1
ATOM 643 C C . ARG A 1 80 ? -14.085 -6.266 5.014 1.00 95.44 80 ARG A C 1
ATOM 645 O O . ARG A 1 80 ? -12.895 -6.049 4.775 1.00 95.44 80 ARG A O 1
ATOM 652 N N . ILE A 1 81 ? -14.509 -6.604 6.228 1.00 97.31 81 ILE A N 1
ATOM 653 C CA . ILE A 1 81 ? -13.630 -6.807 7.377 1.00 97.31 81 ILE A CA 1
ATOM 654 C C . ILE A 1 81 ? -13.732 -8.268 7.791 1.00 97.31 81 ILE A C 1
ATOM 656 O O . ILE A 1 81 ? -14.790 -8.755 8.173 1.00 97.31 81 ILE A O 1
ATOM 660 N N . GLU A 1 82 ? -12.615 -8.981 7.731 1.00 96.00 82 GLU A N 1
ATOM 661 C CA . GLU A 1 82 ? -12.558 -10.378 8.147 1.00 96.00 82 GLU A CA 1
ATOM 662 C C . GLU A 1 82 ? -11.842 -10.492 9.491 1.00 96.00 82 GLU A C 1
ATOM 664 O O . GLU A 1 82 ? -10.621 -10.333 9.551 1.00 96.00 82 GLU A O 1
ATOM 669 N N . PRO A 1 83 ? -12.580 -10.720 10.589 1.00 95.44 83 PRO A N 1
ATOM 670 C CA . PRO A 1 83 ? -11.987 -10.910 11.901 1.00 95.44 83 PRO A CA 1
ATOM 671 C C . PRO A 1 83 ? -11.636 -12.376 12.186 1.00 95.44 83 PRO A C 1
ATOM 673 O O . PRO A 1 83 ? -12.427 -13.294 11.973 1.00 95.44 83 PRO A O 1
ATOM 676 N N . TRP A 1 84 ? -10.482 -12.571 12.811 1.00 94.38 84 TRP A N 1
ATOM 677 C CA . TRP A 1 84 ? -10.046 -13.801 13.453 1.00 94.38 84 TRP A CA 1
ATOM 678 C C . TRP A 1 84 ? -9.665 -13.510 14.889 1.00 94.38 84 TRP A C 1
ATOM 680 O O . TRP A 1 84 ? -8.983 -12.528 15.198 1.00 94.38 84 TRP A O 1
ATOM 690 N N . ARG A 1 85 ? -10.080 -14.404 15.779 1.00 91.56 85 ARG A N 1
ATOM 691 C CA . ARG A 1 85 ? -9.815 -14.275 17.202 1.00 91.56 85 ARG A CA 1
ATOM 692 C C . ARG A 1 85 ? -9.219 -15.552 17.756 1.00 91.56 85 ARG A C 1
ATOM 694 O O . ARG A 1 85 ? -9.750 -16.641 17.557 1.00 91.56 85 ARG A O 1
ATOM 701 N N . LYS A 1 86 ? -8.155 -15.386 18.532 1.00 91.25 86 LYS A N 1
ATOM 702 C CA . LYS A 1 86 ? -7.615 -16.404 19.429 1.00 91.25 86 LYS A CA 1
ATOM 703 C C . LYS A 1 86 ? -7.643 -15.877 20.861 1.00 91.25 86 LYS A C 1
ATOM 705 O O . LYS A 1 86 ? -7.389 -14.699 21.105 1.00 91.25 86 LYS A O 1
ATOM 710 N N . LEU A 1 87 ? -7.947 -16.734 21.833 1.00 85.12 87 LEU A N 1
ATOM 711 C CA . LEU A 1 87 ? -7.798 -16.352 23.237 1.00 85.12 87 LEU A CA 1
ATOM 712 C C . LEU A 1 87 ? -6.312 -16.133 23.556 1.00 85.12 87 LEU A C 1
ATOM 714 O O . LEU A 1 87 ? -5.437 -16.854 23.073 1.00 85.12 87 LEU A O 1
ATOM 718 N N . GLY A 1 88 ? -6.029 -15.072 24.305 1.00 72.56 88 GLY A N 1
ATOM 719 C CA . GLY A 1 88 ? -4.669 -14.710 24.691 1.00 72.56 88 GLY A CA 1
ATOM 720 C C . GLY A 1 88 ? -4.223 -15.407 25.967 1.00 72.56 88 GLY A C 1
ATOM 721 O O . GLY A 1 88 ? -5.038 -15.768 26.812 1.00 72.56 88 GLY A O 1
ATOM 722 N N . GLU A 1 89 ? -2.910 -15.519 26.117 1.00 70.00 89 GLU A N 1
ATOM 723 C CA . GLU A 1 89 ? -2.245 -15.886 27.366 1.00 70.00 89 GLU A CA 1
ATOM 724 C C . GLU A 1 89 ? -1.409 -14.667 27.792 1.00 70.00 89 GLU A C 1
ATOM 726 O O . GLU A 1 89 ? -0.963 -13.909 26.931 1.00 70.00 89 GLU A O 1
ATOM 731 N N . ASN A 1 90 ? -1.196 -14.470 29.098 1.00 67.19 90 ASN A N 1
ATOM 732 C CA . ASN A 1 90 ? -0.276 -13.464 29.668 1.00 67.19 90 ASN A CA 1
ATOM 733 C C . ASN A 1 90 ? -0.763 -12.007 29.811 1.00 67.19 90 ASN A C 1
ATOM 735 O O . ASN A 1 90 ? 0.048 -11.097 29.733 1.00 67.19 90 ASN A O 1
ATOM 739 N N . HIS A 1 91 ? -2.039 -11.739 30.106 1.00 84.50 91 HIS A N 1
ATOM 740 C CA . HIS A 1 91 ? -2.518 -10.374 30.429 1.00 84.50 91 HIS A CA 1
ATOM 741 C C . HIS A 1 91 ? -2.273 -9.306 29.337 1.00 84.50 91 HIS A C 1
ATOM 743 O O . HIS A 1 91 ? -2.286 -8.115 29.649 1.00 84.50 91 HIS A O 1
ATOM 749 N N . TRP A 1 92 ? -2.089 -9.699 28.074 1.00 89.94 92 TRP A N 1
ATOM 750 C CA . TRP A 1 92 ? -1.958 -8.788 26.931 1.00 89.94 92 TRP A CA 1
ATOM 751 C C . TRP A 1 92 ? -3.121 -8.964 25.954 1.00 89.94 92 TRP A C 1
ATOM 753 O O . TRP A 1 92 ? -3.667 -10.060 25.809 1.00 89.94 92 TRP A O 1
ATOM 763 N N . ASN A 1 93 ? -3.480 -7.866 25.293 1.00 92.88 93 ASN A N 1
ATOM 764 C CA . ASN A 1 93 ? -4.336 -7.850 24.118 1.00 92.88 93 ASN A CA 1
ATOM 765 C C . ASN A 1 93 ? -3.501 -7.385 22.920 1.00 92.88 93 ASN A C 1
ATOM 767 O O . ASN A 1 93 ? -2.770 -6.397 23.008 1.00 92.88 93 ASN A O 1
ATOM 771 N N . GLU A 1 94 ? -3.615 -8.102 21.811 1.00 94.75 94 GLU A N 1
ATOM 772 C CA . GLU A 1 94 ? -2.845 -7.874 20.592 1.00 94.75 94 GLU A CA 1
ATOM 773 C C . GLU A 1 94 ? -3.786 -7.807 19.393 1.00 94.75 94 GLU A C 1
ATOM 775 O O . GLU A 1 94 ? -4.784 -8.536 19.323 1.00 94.75 94 GLU A O 1
ATOM 780 N N . ILE A 1 95 ? -3.434 -6.957 18.432 1.00 96.94 95 ILE A N 1
ATOM 781 C CA . ILE A 1 95 ? -4.106 -6.869 17.143 1.00 96.94 95 ILE A CA 1
ATOM 782 C C . ILE A 1 95 ? -3.078 -6.764 16.019 1.00 96.94 95 ILE A C 1
ATOM 784 O O . ILE A 1 95 ? -2.106 -6.014 16.109 1.00 96.94 95 ILE A O 1
ATOM 788 N N . LEU A 1 96 ? -3.329 -7.492 14.939 1.00 97.88 96 LEU A N 1
ATOM 789 C CA . LEU A 1 96 ? -2.695 -7.313 13.643 1.00 97.88 96 LEU A CA 1
ATOM 790 C C . LEU A 1 96 ? -3.797 -7.063 12.616 1.00 97.88 96 LEU A C 1
ATOM 792 O O . LEU A 1 96 ? -4.650 -7.919 12.403 1.00 97.88 96 LEU A O 1
ATOM 796 N N . ILE A 1 97 ? -3.767 -5.906 11.968 1.00 98.38 97 ILE A N 1
ATOM 797 C CA . ILE A 1 97 ? -4.646 -5.570 10.850 1.00 98.38 97 ILE A CA 1
ATOM 798 C C . ILE A 1 97 ? -3.800 -5.603 9.580 1.00 98.38 97 ILE A C 1
ATOM 800 O O . ILE A 1 97 ? -2.808 -4.885 9.480 1.00 98.38 97 ILE A O 1
ATOM 804 N N . LEU A 1 98 ? -4.175 -6.426 8.605 1.00 97.88 98 LEU A N 1
ATOM 805 C CA . LEU A 1 98 ? -3.606 -6.388 7.261 1.00 97.88 98 LEU A CA 1
ATOM 806 C C . LEU A 1 98 ? -4.561 -5.606 6.365 1.00 97.88 98 LEU A C 1
ATOM 808 O O . LEU A 1 98 ? -5.642 -6.092 6.022 1.00 97.88 98 LEU A O 1
ATOM 812 N N . LEU A 1 99 ? -4.163 -4.392 6.000 1.00 97.38 99 LEU A N 1
ATOM 813 C CA . LEU A 1 99 ? -4.920 -3.554 5.079 1.00 97.38 99 LEU A CA 1
ATOM 814 C C . LEU A 1 99 ? -4.585 -3.941 3.639 1.00 97.38 99 LEU A C 1
ATOM 816 O O . LEU A 1 99 ? -3.411 -3.956 3.262 1.00 97.38 99 LEU A O 1
ATOM 820 N N . ARG A 1 100 ? -5.607 -4.234 2.831 1.00 95.12 100 ARG A N 1
ATOM 821 C CA . ARG A 1 100 ? -5.463 -4.582 1.412 1.00 95.12 100 ARG A CA 1
ATOM 822 C C . ARG A 1 100 ? -5.469 -3.325 0.551 1.00 95.12 100 ARG A C 1
ATOM 824 O O . ARG A 1 100 ? -6.450 -2.585 0.559 1.00 95.12 100 ARG A O 1
ATOM 831 N N . ASN A 1 101 ? -4.392 -3.116 -0.203 1.00 94.00 101 ASN A N 1
ATOM 832 C CA . ASN A 1 101 ? -4.184 -1.978 -1.096 1.00 94.00 101 ASN A CA 1
ATOM 833 C C . ASN A 1 101 ? -4.502 -0.600 -0.460 1.00 94.00 101 ASN A C 1
ATOM 835 O O . ASN A 1 101 ? -5.250 0.166 -1.064 1.00 94.00 101 ASN A O 1
ATOM 839 N N . PRO A 1 102 ? -3.980 -0.236 0.731 1.00 94.94 102 PRO A N 1
ATOM 840 C CA . PRO A 1 102 ? -4.295 1.036 1.401 1.00 94.94 102 PRO A CA 1
ATOM 841 C C . PRO A 1 102 ? -3.522 2.230 0.814 1.00 94.94 102 PRO A C 1
ATOM 843 O O . PRO A 1 102 ? -2.995 3.066 1.539 1.00 94.94 102 PRO A O 1
ATOM 846 N N . TYR A 1 103 ? -3.403 2.277 -0.506 1.00 92.31 103 TYR A N 1
ATOM 847 C CA . TYR A 1 103 ? -2.661 3.292 -1.246 1.00 92.31 103 TYR A CA 1
ATOM 848 C C . TYR A 1 103 ? -3.562 3.999 -2.259 1.00 92.31 103 TYR A C 1
ATOM 850 O O . TYR A 1 103 ? -4.757 3.722 -2.329 1.00 92.31 103 TYR A O 1
ATOM 858 N N . GLY A 1 104 ? -3.014 4.912 -3.053 1.00 91.94 104 GLY A N 1
ATOM 859 C CA . GLY A 1 104 ? -3.784 5.631 -4.076 1.00 91.94 104 GLY A CA 1
ATOM 860 C C . GLY A 1 104 ? -4.280 6.989 -3.587 1.00 91.94 104 GLY A C 1
ATOM 861 O O . GLY A 1 104 ? -5.383 7.442 -3.905 1.00 91.94 104 GLY A O 1
ATOM 862 N N . VAL A 1 105 ? -3.474 7.621 -2.738 1.00 91.88 105 VAL A N 1
ATOM 863 C CA . VAL A 1 105 ? -3.581 9.049 -2.456 1.00 91.88 105 VAL A CA 1
ATOM 864 C C . VAL A 1 105 ? -2.848 9.788 -3.572 1.00 91.88 105 VAL A C 1
ATOM 866 O O . VAL A 1 105 ? -1.686 9.490 -3.847 1.00 91.88 105 VAL A O 1
ATOM 869 N N . GLU A 1 106 ? -3.522 10.737 -4.218 1.00 93.00 106 GLU A N 1
ATOM 870 C CA . GLU A 1 106 ? -2.894 11.621 -5.202 1.00 93.00 106 GLU A CA 1
ATOM 871 C C . GLU A 1 106 ? -1.700 12.341 -4.560 1.00 93.00 106 GLU A C 1
ATOM 873 O O . GLU A 1 106 ? -1.797 12.844 -3.439 1.00 93.00 106 GLU A O 1
ATOM 878 N N . ARG A 1 107 ? -0.550 12.327 -5.241 1.00 89.75 107 ARG A N 1
ATOM 879 C CA . ARG A 1 107 ? 0.739 12.828 -4.733 1.00 89.75 107 ARG A CA 1
ATOM 880 C C . ARG A 1 107 ? 1.163 12.217 -3.388 1.00 89.75 107 ARG A C 1
ATOM 882 O O . ARG A 1 107 ? 2.023 12.759 -2.696 1.00 89.75 107 ARG A O 1
ATOM 889 N N . GLY A 1 108 ? 0.649 11.033 -3.035 1.00 89.31 108 GLY A N 1
ATOM 890 C CA . GLY A 1 108 ? 1.054 10.291 -1.835 1.00 89.31 108 GLY A CA 1
ATOM 891 C C . GLY A 1 108 ? 2.550 9.953 -1.807 1.00 89.31 108 GLY A C 1
ATOM 892 O O . GLY A 1 108 ? 3.117 9.733 -0.736 1.00 89.31 108 GLY A O 1
ATOM 893 N N . CYS A 1 109 ? 3.207 9.972 -2.971 1.00 93.31 109 CYS A N 1
ATOM 894 C CA . CYS A 1 109 ? 4.650 9.817 -3.124 1.00 93.31 109 CYS A CA 1
ATOM 895 C C . CYS A 1 109 ? 5.492 10.980 -2.594 1.00 93.31 109 CYS A C 1
ATOM 897 O O . CYS A 1 109 ? 6.706 10.838 -2.534 1.00 93.31 109 CYS A O 1
ATOM 899 N N . GLU A 1 110 ? 4.894 12.109 -2.212 1.00 93.81 110 GLU A N 1
ATOM 900 C CA . GLU A 1 110 ? 5.614 13.250 -1.624 1.00 93.81 110 GLU A CA 1
ATOM 901 C C . GLU A 1 110 ? 5.704 13.170 -0.096 1.00 93.81 110 GLU A C 1
ATOM 903 O O . GLU A 1 110 ? 6.469 13.904 0.527 1.00 93.81 110 GLU A O 1
ATOM 908 N N . VAL A 1 111 ? 4.948 12.259 0.519 1.00 92.94 111 VAL A N 1
ATOM 909 C CA . VAL A 1 111 ? 4.913 12.078 1.970 1.00 92.94 111 VAL A CA 1
ATOM 910 C C . VAL A 1 111 ? 5.953 11.042 2.379 1.00 92.94 111 VAL A C 1
ATOM 912 O O . VAL A 1 111 ? 5.776 9.839 2.170 1.00 92.94 111 VAL A O 1
ATOM 915 N N . GLU A 1 112 ? 7.047 11.503 2.981 1.00 91.94 112 GLU A N 1
ATOM 916 C CA . GLU A 1 112 ? 8.121 10.620 3.431 1.00 91.94 112 GLU A CA 1
ATOM 917 C C . GLU A 1 112 ? 7.603 9.539 4.396 1.00 91.94 112 GLU A C 1
ATOM 919 O O . GLU A 1 112 ? 6.810 9.789 5.302 1.00 91.94 112 GLU A O 1
ATOM 924 N N . GLY A 1 113 ? 8.046 8.300 4.174 1.00 87.88 113 GLY A N 1
ATOM 925 C CA . GLY A 1 113 ? 7.638 7.139 4.968 1.00 87.88 113 GLY A CA 1
ATOM 926 C C . GLY A 1 113 ? 6.407 6.393 4.442 1.00 87.88 113 GLY A C 1
ATOM 927 O O . GLY A 1 113 ? 6.230 5.229 4.822 1.00 87.88 113 GLY A O 1
ATOM 928 N N . ASN A 1 114 ? 5.620 6.983 3.531 1.00 91.69 114 ASN A N 1
ATOM 929 C CA . ASN A 1 114 ? 4.510 6.285 2.877 1.00 91.69 114 ASN A CA 1
ATOM 930 C C . ASN A 1 114 ? 4.978 5.169 1.930 1.00 91.69 114 ASN A C 1
ATOM 932 O O . ASN A 1 114 ? 6.096 5.192 1.404 1.00 91.69 114 ASN A O 1
ATOM 936 N N . LEU A 1 115 ? 4.102 4.191 1.693 1.00 92.50 115 LEU A N 1
ATOM 937 C CA . LEU A 1 115 ? 4.317 3.119 0.721 1.00 92.50 115 LEU A CA 1
ATOM 938 C C . LEU A 1 115 ? 4.569 3.692 -0.683 1.00 92.50 115 LEU A C 1
ATOM 940 O O . LEU A 1 115 ? 5.538 3.303 -1.333 1.00 92.50 115 LEU A O 1
ATOM 944 N N . GLU A 1 116 ? 3.747 4.654 -1.109 1.00 94.56 116 GLU A N 1
ATOM 945 C CA . GLU A 1 116 ? 3.876 5.392 -2.367 1.00 94.56 116 GLU A CA 1
ATOM 946 C C . GLU A 1 116 ? 5.262 6.027 -2.505 1.00 94.56 116 GLU A C 1
ATOM 948 O O . GLU A 1 116 ? 5.928 5.837 -3.519 1.00 94.56 116 GLU A O 1
ATOM 953 N N . TYR A 1 117 ? 5.719 6.744 -1.471 1.00 94.94 117 TYR A N 1
ATOM 954 C CA . TYR A 1 117 ? 7.022 7.416 -1.456 1.00 94.94 117 TYR A CA 1
ATOM 955 C C . TYR A 1 117 ? 8.161 6.411 -1.628 1.00 94.94 117 TYR A C 1
ATOM 957 O O . TYR A 1 117 ? 9.072 6.615 -2.431 1.00 94.94 117 TYR A O 1
ATOM 965 N N . ARG A 1 118 ? 8.106 5.289 -0.897 1.00 92.94 118 ARG A N 1
ATOM 966 C CA . ARG A 1 118 ? 9.136 4.246 -0.973 1.00 92.94 118 ARG A CA 1
ATOM 967 C C . ARG A 1 118 ? 9.199 3.624 -2.363 1.00 92.94 118 ARG A C 1
ATOM 969 O O . ARG A 1 118 ? 10.292 3.500 -2.910 1.00 92.94 118 ARG A O 1
ATOM 976 N N . LEU A 1 119 ? 8.053 3.255 -2.933 1.00 93.88 119 LEU A N 1
ATOM 977 C CA . LEU A 1 119 ? 7.995 2.653 -4.266 1.00 93.88 119 LEU A CA 1
ATOM 978 C C . LEU A 1 119 ? 8.424 3.642 -5.350 1.00 93.88 119 LEU A C 1
ATOM 980 O O . LEU A 1 119 ? 9.258 3.294 -6.182 1.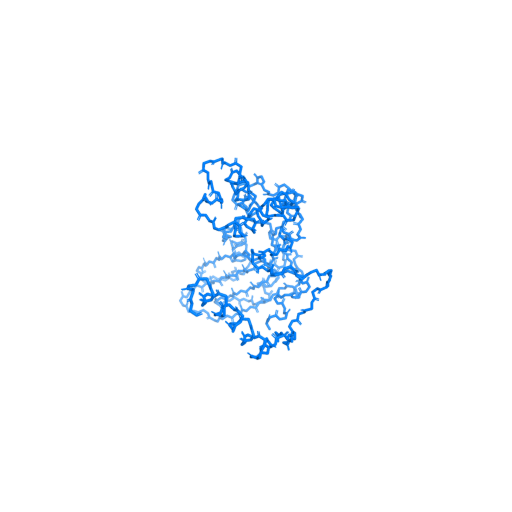00 93.88 119 LEU A O 1
ATOM 984 N N . HIS A 1 120 ? 7.941 4.885 -5.294 1.00 95.81 120 HIS A N 1
ATOM 985 C CA . HIS A 1 120 ? 8.343 5.956 -6.211 1.00 95.81 120 HIS A CA 1
ATOM 986 C C . HIS A 1 120 ? 9.856 6.172 -6.188 1.00 95.81 120 HIS A C 1
ATOM 988 O O . HIS A 1 120 ? 10.507 6.148 -7.232 1.00 95.81 120 HIS A O 1
ATOM 994 N N . ARG A 1 121 ? 10.446 6.277 -4.991 1.00 95.69 121 ARG A N 1
ATOM 995 C CA . ARG A 1 121 ? 11.893 6.436 -4.818 1.00 95.69 121 ARG A CA 1
ATOM 996 C C . ARG A 1 121 ? 12.676 5.253 -5.383 1.00 95.69 121 ARG A C 1
ATOM 998 O O . ARG A 1 121 ? 13.665 5.479 -6.075 1.00 95.69 121 ARG A O 1
ATOM 1005 N N . VAL A 1 122 ? 12.255 4.016 -5.110 1.00 95.25 122 VAL A N 1
ATOM 1006 C CA . VAL A 1 122 ? 12.920 2.812 -5.642 1.00 95.25 122 VAL A CA 1
ATOM 1007 C C . VAL A 1 122 ? 12.877 2.797 -7.168 1.00 95.25 122 VAL A C 1
ATOM 1009 O O . VAL A 1 122 ? 13.910 2.570 -7.791 1.00 95.25 122 VAL A O 1
ATOM 1012 N N . ILE A 1 123 ? 11.728 3.104 -7.774 1.00 95.31 123 ILE A N 1
ATOM 1013 C CA . ILE A 1 123 ? 11.593 3.155 -9.235 1.00 95.31 123 ILE A CA 1
ATOM 1014 C C . ILE A 1 123 ? 12.481 4.260 -9.826 1.00 95.31 123 ILE A C 1
ATOM 1016 O O . ILE A 1 123 ? 13.213 4.009 -10.780 1.00 95.31 123 ILE A O 1
ATOM 1020 N N . ARG A 1 124 ? 12.498 5.464 -9.237 1.00 95.75 124 ARG A N 1
ATOM 1021 C CA . ARG A 1 124 ? 13.388 6.552 -9.683 1.00 95.75 124 ARG A CA 1
ATOM 1022 C C . ARG A 1 124 ? 14.862 6.188 -9.570 1.00 95.75 124 ARG A C 1
ATOM 1024 O O . ARG A 1 124 ? 15.642 6.538 -10.450 1.00 95.75 124 ARG A O 1
ATOM 1031 N N . MET A 1 125 ? 15.250 5.500 -8.498 1.00 94.81 125 MET A N 1
ATOM 1032 C CA . MET A 1 125 ? 16.613 4.996 -8.350 1.00 94.81 125 MET A CA 1
ATOM 1033 C C . MET A 1 125 ? 16.933 3.963 -9.430 1.00 94.81 125 MET A C 1
ATOM 1035 O O . MET A 1 125 ? 17.996 4.053 -10.030 1.00 94.81 125 MET A O 1
ATOM 1039 N N . ALA A 1 126 ? 16.019 3.031 -9.711 1.00 93.38 126 ALA A N 1
ATOM 1040 C CA . ALA A 1 126 ? 16.203 2.033 -10.758 1.00 93.38 126 ALA A CA 1
ATOM 1041 C C . ALA A 1 126 ? 16.382 2.686 -12.136 1.00 93.38 126 ALA A C 1
ATOM 1043 O O . ALA A 1 126 ? 17.341 2.367 -12.827 1.00 93.38 126 ALA A O 1
ATOM 1044 N N . LEU A 1 127 ? 15.538 3.659 -12.494 1.00 93.56 127 LEU A N 1
ATOM 1045 C CA . LEU A 1 127 ? 15.687 4.430 -13.734 1.00 93.56 127 LEU A CA 1
ATOM 1046 C C . LEU A 1 127 ? 17.038 5.153 -13.800 1.00 93.56 127 LEU A C 1
ATOM 1048 O O . LEU A 1 127 ? 17.719 5.077 -14.815 1.00 93.56 127 LEU A O 1
ATOM 1052 N N . LYS A 1 128 ? 17.474 5.776 -12.697 1.00 92.75 128 LYS A N 1
ATOM 1053 C CA . LYS A 1 128 ? 18.796 6.413 -12.632 1.00 92.75 128 LYS A CA 1
ATOM 1054 C C . LYS A 1 128 ? 19.932 5.413 -12.879 1.00 92.75 128 LYS A C 1
ATOM 1056 O O . LYS A 1 128 ? 20.864 5.748 -13.595 1.00 92.75 128 LYS A O 1
ATOM 1061 N N . TYR A 1 129 ? 19.856 4.211 -12.305 1.00 90.62 129 TYR A N 1
ATOM 1062 C CA . TYR A 1 129 ? 20.832 3.144 -12.561 1.00 90.62 129 TYR A CA 1
ATOM 1063 C C . TYR A 1 129 ? 20.784 2.644 -14.011 1.00 90.62 129 TYR A C 1
ATOM 1065 O O . TYR A 1 129 ? 21.815 2.291 -14.566 1.00 90.62 129 TYR A O 1
ATOM 1073 N N . MET A 1 130 ? 19.607 2.624 -14.642 1.00 89.62 130 MET A N 1
ATOM 1074 C CA . MET A 1 130 ? 19.467 2.249 -16.054 1.00 89.62 130 MET A CA 1
ATOM 1075 C C . MET A 1 130 ? 20.060 3.285 -17.015 1.00 89.62 130 MET A C 1
ATOM 1077 O O . MET A 1 130 ? 20.448 2.913 -18.121 1.00 89.62 130 MET A O 1
ATOM 1081 N N . ASP A 1 131 ? 20.098 4.556 -16.611 1.00 86.50 131 ASP A N 1
ATOM 1082 C CA . ASP A 1 131 ? 20.674 5.666 -17.381 1.00 86.50 131 ASP A CA 1
ATOM 1083 C C . ASP A 1 131 ? 22.172 5.882 -17.104 1.00 86.50 131 ASP A C 1
ATOM 1085 O O . ASP A 1 131 ? 22.810 6.675 -17.793 1.00 86.50 131 ASP A O 1
ATOM 1089 N N . ASP A 1 132 ? 22.733 5.208 -16.097 1.00 86.75 132 ASP A N 1
ATOM 1090 C CA . ASP A 1 132 ? 24.137 5.333 -15.720 1.00 86.75 132 ASP A CA 1
ATOM 1091 C C . ASP A 1 132 ? 25.036 4.477 -16.636 1.00 86.75 132 ASP A C 1
ATOM 1093 O O . ASP A 1 132 ? 24.961 3.243 -16.586 1.00 86.75 132 ASP A O 1
ATOM 1097 N N . PRO A 1 133 ? 25.920 5.094 -17.446 1.00 72.12 133 PRO A N 1
ATOM 1098 C CA . PRO A 1 133 ? 26.819 4.369 -18.341 1.00 72.12 133 PRO A CA 1
ATOM 1099 C C . PRO A 1 133 ? 27.787 3.429 -17.611 1.00 72.12 133 PRO A C 1
ATOM 1101 O O . PRO A 1 133 ? 28.245 2.456 -18.201 1.00 72.12 133 PRO A O 1
ATOM 1104 N N . GLU A 1 134 ? 28.103 3.691 -16.338 1.00 75.19 134 GLU A N 1
ATOM 1105 C CA . GLU A 1 134 ? 29.013 2.847 -15.549 1.00 75.19 134 GLU A CA 1
ATOM 1106 C C . GLU A 1 134 ? 28.320 1.601 -14.978 1.00 75.19 134 GLU A C 1
ATOM 1108 O O . GLU A 1 134 ? 28.977 0.615 -14.639 1.00 75.19 134 GLU A O 1
ATOM 1113 N N . SER A 1 135 ? 26.986 1.609 -14.910 1.00 74.50 135 SER A N 1
ATOM 1114 C CA . SER A 1 135 ? 26.195 0.524 -14.324 1.00 74.50 135 SER A CA 1
ATOM 1115 C C . SER A 1 135 ? 26.064 -0.709 -15.232 1.00 74.50 135 SER A C 1
ATOM 1117 O O . SER A 1 135 ? 25.613 -1.748 -14.752 1.00 74.50 135 SER A O 1
ATOM 1119 N N . ASN A 1 136 ? 26.464 -0.608 -16.512 1.00 66.94 136 ASN A N 1
ATOM 1120 C CA . ASN A 1 136 ? 26.586 -1.692 -17.502 1.00 66.94 136 ASN A CA 1
ATOM 1121 C C . ASN A 1 136 ? 25.613 -2.868 -17.283 1.00 66.94 136 ASN A C 1
ATOM 1123 O O . ASN A 1 136 ? 26.016 -3.997 -16.996 1.00 66.94 136 ASN A O 1
ATOM 1127 N N . LEU A 1 137 ? 24.309 -2.617 -17.463 1.00 72.31 137 LEU A N 1
ATOM 1128 C CA . LEU A 1 137 ? 23.277 -3.664 -17.361 1.00 72.31 137 LEU A CA 1
ATOM 1129 C C . LEU A 1 137 ? 23.450 -4.778 -18.410 1.00 72.31 137 LEU A C 1
ATOM 1131 O O . LEU A 1 137 ? 22.918 -5.877 -18.254 1.00 72.31 137 LEU A O 1
ATOM 1135 N N . VAL A 1 138 ? 24.218 -4.497 -19.463 1.00 75.94 138 VAL A N 1
ATOM 1136 C CA . VAL A 1 138 ? 24.546 -5.402 -20.560 1.00 75.94 138 VAL A CA 1
ATOM 1137 C C . VAL A 1 138 ? 26.069 -5.536 -20.634 1.00 75.94 138 VAL A C 1
ATOM 1139 O O . VAL A 1 138 ? 26.754 -4.644 -21.126 1.00 75.94 138 VAL A O 1
ATOM 1142 N N . ALA A 1 139 ? 26.617 -6.642 -20.128 1.00 74.19 139 ALA A N 1
ATOM 1143 C CA . ALA A 1 139 ? 28.066 -6.850 -20.100 1.00 74.19 139 ALA A CA 1
ATOM 1144 C C . ALA A 1 139 ? 28.634 -7.180 -21.494 1.00 74.19 139 ALA A C 1
ATOM 1146 O O . ALA A 1 139 ? 28.044 -7.957 -22.247 1.00 74.19 139 ALA A O 1
ATOM 1147 N N . GLU A 1 140 ? 29.825 -6.657 -21.804 1.00 71.38 140 GLU A N 1
ATOM 1148 C CA . GLU A 1 140 ? 30.488 -6.824 -23.110 1.00 71.38 140 GLU A CA 1
ATOM 1149 C C . GLU A 1 140 ? 30.818 -8.284 -23.471 1.00 71.38 140 GLU A C 1
ATOM 1151 O O . GLU A 1 140 ? 30.923 -8.614 -24.647 1.00 71.38 140 GLU A O 1
ATOM 1156 N N . GLY A 1 141 ? 30.938 -9.177 -22.482 1.00 76.12 141 GLY A N 1
ATOM 1157 C CA . GLY A 1 141 ? 31.247 -10.599 -22.689 1.00 76.12 141 GLY A CA 1
ATOM 1158 C C . GLY A 1 141 ? 30.038 -11.516 -22.916 1.00 76.12 141 GLY A C 1
ATOM 1159 O O . GLY A 1 141 ? 30.211 -12.735 -22.957 1.00 76.12 141 GLY A O 1
ATOM 1160 N N . MET A 1 142 ? 28.813 -10.984 -22.997 1.00 80.69 142 MET A N 1
ATOM 1161 C CA . MET A 1 142 ? 27.620 -11.816 -23.192 1.00 80.69 142 MET A CA 1
ATOM 1162 C C . MET A 1 142 ? 27.450 -12.264 -24.651 1.00 80.69 142 MET A C 1
ATOM 1164 O O . MET A 1 142 ? 27.714 -11.479 -25.559 1.00 80.69 142 MET A O 1
ATOM 1168 N N . PRO A 1 143 ? 26.921 -13.482 -24.900 1.00 85.38 143 PRO A N 1
ATOM 1169 C CA . PRO A 1 143 ? 26.516 -13.892 -26.242 1.00 85.38 143 PRO A CA 1
ATOM 1170 C C . PRO A 1 143 ? 25.512 -12.906 -26.850 1.00 85.38 143 PRO A C 1
ATOM 1172 O O . PRO A 1 143 ? 24.581 -12.481 -26.163 1.00 85.38 143 PRO A O 1
ATOM 1175 N N . ASP A 1 144 ? 25.639 -12.612 -28.146 1.00 83.50 144 ASP A N 1
ATOM 1176 C CA . ASP A 1 144 ? 24.811 -11.617 -28.850 1.00 83.50 144 ASP A CA 1
ATOM 1177 C C . ASP A 1 144 ? 23.300 -11.826 -28.670 1.00 83.50 144 ASP A C 1
ATOM 1179 O O . ASP A 1 144 ? 22.540 -10.866 -28.536 1.00 83.50 144 ASP A O 1
ATOM 1183 N N . LEU A 1 145 ? 22.846 -13.084 -28.636 1.00 82.19 145 LEU A N 1
ATOM 1184 C CA . LEU A 1 145 ? 21.437 -13.421 -28.412 1.00 82.19 145 LEU A CA 1
ATOM 1185 C C . LEU A 1 145 ? 20.964 -12.978 -27.018 1.00 82.19 145 LEU A C 1
ATOM 1187 O O . LEU A 1 145 ? 19.901 -12.375 -26.883 1.00 82.19 145 LEU A O 1
ATOM 1191 N N . THR A 1 146 ? 21.765 -13.257 -25.990 1.00 82.25 146 THR A N 1
ATOM 1192 C CA . THR A 1 146 ? 21.496 -12.861 -24.603 1.00 82.25 146 THR A CA 1
ATOM 1193 C C . THR A 1 146 ? 21.557 -11.347 -24.460 1.00 82.25 146 THR A C 1
ATOM 1195 O O . THR A 1 146 ? 20.696 -10.758 -23.811 1.00 82.25 146 THR A O 1
ATOM 1198 N N . LYS A 1 147 ? 22.531 -10.717 -25.124 1.00 85.06 147 LYS A N 1
ATOM 1199 C CA . LYS A 1 147 ? 22.701 -9.266 -25.161 1.00 85.06 147 LYS A CA 1
ATOM 1200 C C . LYS A 1 147 ? 21.430 -8.571 -25.657 1.00 85.06 147 LYS A C 1
ATOM 1202 O O . LYS A 1 147 ? 20.854 -7.764 -24.935 1.00 85.06 147 LYS A O 1
ATOM 1207 N N . ARG A 1 148 ? 20.932 -8.977 -26.830 1.00 83.88 148 ARG A N 1
ATOM 1208 C CA . ARG A 1 148 ? 19.703 -8.430 -27.429 1.00 83.88 148 ARG A CA 1
ATOM 1209 C C . ARG A 1 148 ? 18.464 -8.675 -26.571 1.00 83.88 148 ARG A C 1
ATOM 1211 O O . ARG A 1 148 ? 17.621 -7.794 -26.468 1.00 83.88 148 ARG A O 1
ATOM 1218 N N . ALA A 1 149 ? 18.342 -9.852 -25.955 1.00 85.19 149 ALA A N 1
ATOM 1219 C CA . ALA A 1 149 ? 17.205 -10.160 -25.086 1.00 85.19 149 ALA A CA 1
ATOM 1220 C C . ALA A 1 149 ? 17.173 -9.265 -23.835 1.00 85.19 149 ALA A C 1
ATOM 1222 O O . ALA A 1 149 ? 16.108 -8.812 -23.423 1.00 85.19 149 ALA A O 1
ATOM 1223 N N . ILE A 1 150 ? 18.337 -8.982 -23.245 1.00 86.75 150 ILE A N 1
ATOM 1224 C CA . ILE A 1 150 ? 18.458 -8.080 -22.094 1.00 86.75 150 ILE A CA 1
ATOM 1225 C C . ILE A 1 150 ? 18.197 -6.629 -22.516 1.00 86.75 150 ILE A C 1
ATOM 1227 O O . ILE A 1 150 ? 17.456 -5.925 -21.829 1.00 86.75 150 ILE A O 1
ATOM 1231 N N . GLU A 1 151 ? 18.752 -6.196 -23.651 1.00 87.50 151 GLU A N 1
ATOM 1232 C CA . GLU A 1 151 ? 18.495 -4.868 -24.221 1.00 87.50 151 GLU A CA 1
ATOM 1233 C C . GLU A 1 151 ? 16.997 -4.645 -24.464 1.00 87.50 151 GLU A C 1
ATOM 1235 O O . GLU A 1 151 ? 16.451 -3.646 -24.004 1.00 87.50 151 GLU A O 1
ATOM 1240 N N . ASP A 1 152 ? 16.304 -5.596 -25.095 1.00 88.00 152 ASP A N 1
ATOM 1241 C CA . ASP A 1 152 ? 14.857 -5.513 -25.325 1.00 88.00 152 ASP A CA 1
ATOM 1242 C C . ASP A 1 152 ? 14.056 -5.547 -24.012 1.00 88.00 152 ASP A C 1
ATOM 1244 O O . ASP A 1 152 ? 13.121 -4.769 -23.810 1.00 88.00 152 ASP A O 1
ATOM 1248 N N . TYR A 1 153 ? 14.455 -6.395 -23.059 1.00 88.62 153 TYR A N 1
ATOM 1249 C CA . TYR A 1 153 ? 13.784 -6.477 -21.766 1.00 88.62 153 TYR A CA 1
ATOM 1250 C C . TYR A 1 153 ? 13.841 -5.163 -20.987 1.00 88.62 153 TYR A C 1
ATOM 1252 O O . TYR A 1 153 ? 12.827 -4.754 -20.418 1.00 88.62 153 TYR A O 1
ATOM 1260 N N . PHE A 1 154 ? 14.997 -4.500 -20.946 1.00 89.25 154 PHE A N 1
ATOM 1261 C CA . PHE A 1 154 ? 15.163 -3.254 -20.201 1.00 89.25 154 PHE A CA 1
ATOM 1262 C C . PHE A 1 154 ? 14.715 -2.021 -20.991 1.00 89.25 154 PHE A C 1
ATOM 1264 O O . PHE A 1 154 ? 14.024 -1.168 -20.425 1.00 89.25 154 PHE A O 1
ATOM 1271 N N . TYR A 1 155 ? 15.065 -1.944 -22.276 1.00 89.44 155 TYR A N 1
ATOM 1272 C CA . TYR A 1 155 ? 15.002 -0.725 -23.089 1.00 89.44 155 TYR A CA 1
ATOM 1273 C C . TYR A 1 155 ? 14.134 -0.835 -24.353 1.00 89.44 155 TYR A C 1
ATOM 1275 O O . TYR A 1 155 ? 13.983 0.164 -25.054 1.00 89.44 155 TYR A O 1
ATOM 1283 N N . GLY A 1 156 ? 13.561 -2.003 -24.658 1.00 87.19 156 GLY A N 1
ATOM 1284 C CA . GLY A 1 156 ? 12.640 -2.176 -25.786 1.00 87.19 156 GLY A CA 1
ATOM 1285 C C . GLY A 1 156 ? 11.343 -1.366 -25.645 1.00 87.19 156 GLY A C 1
ATOM 1286 O O . GLY A 1 156 ? 11.077 -0.743 -24.616 1.00 87.19 156 GLY A O 1
ATOM 1287 N N . GLU A 1 157 ? 10.488 -1.399 -26.671 1.00 84.25 157 GLU A N 1
ATOM 1288 C CA . GLU A 1 157 ? 9.237 -0.615 -26.733 1.00 84.25 157 GLU A CA 1
ATOM 1289 C C . GLU A 1 157 ? 8.266 -0.927 -25.571 1.00 84.25 157 GLU A C 1
ATOM 1291 O O . GLU A 1 157 ? 7.617 -0.031 -25.035 1.00 84.25 157 GLU A O 1
ATOM 1296 N N . ASP A 1 158 ? 8.245 -2.176 -25.095 1.00 82.75 158 ASP A N 1
ATOM 1297 C CA . ASP A 1 158 ? 7.554 -2.610 -23.865 1.00 82.75 158 ASP A CA 1
ATOM 1298 C C . ASP A 1 158 ? 8.556 -2.976 -22.745 1.00 82.75 158 ASP A C 1
ATOM 1300 O O . ASP A 1 158 ? 8.329 -3.866 -21.920 1.00 82.75 158 ASP A O 1
ATOM 1304 N N . GLY A 1 159 ? 9.729 -2.346 -22.741 1.00 88.19 159 GLY A N 1
ATOM 1305 C CA . GLY A 1 159 ? 10.798 -2.599 -21.780 1.00 88.19 159 GLY A CA 1
ATOM 1306 C C . GLY A 1 159 ? 10.447 -2.181 -20.347 1.00 88.19 159 GLY A C 1
ATOM 1307 O O . GLY A 1 159 ? 9.501 -1.429 -20.089 1.00 88.19 159 GLY A O 1
ATOM 1308 N N . ILE A 1 160 ? 11.250 -2.647 -19.388 1.00 90.94 160 ILE A N 1
ATOM 1309 C CA . ILE A 1 160 ? 11.138 -2.276 -17.970 1.00 90.94 160 ILE A CA 1
ATOM 1310 C C . ILE A 1 160 ? 11.168 -0.757 -17.778 1.00 90.94 160 ILE A C 1
ATOM 1312 O O . ILE A 1 160 ? 10.413 -0.256 -16.946 1.00 90.94 160 ILE A O 1
ATOM 1316 N N . ARG A 1 161 ? 11.960 -0.021 -18.571 1.00 91.44 161 ARG A N 1
ATOM 1317 C CA . ARG A 1 161 ? 12.022 1.447 -18.515 1.00 91.44 161 ARG A CA 1
ATOM 1318 C C . ARG A 1 161 ? 10.640 2.085 -18.660 1.00 91.44 161 ARG A C 1
ATOM 1320 O O . ARG A 1 161 ? 10.188 2.780 -17.754 1.00 91.44 161 ARG A O 1
ATOM 1327 N N . ASN A 1 162 ? 9.945 1.792 -19.758 1.00 90.94 162 ASN A N 1
ATOM 1328 C CA . ASN A 1 162 ? 8.638 2.381 -20.059 1.00 90.94 162 ASN A CA 1
ATOM 1329 C C . ASN A 1 162 ? 7.597 1.992 -19.000 1.00 90.94 162 ASN A C 1
ATOM 1331 O O . ASN A 1 162 ? 6.776 2.810 -18.586 1.00 90.94 162 ASN A O 1
ATOM 1335 N N . ARG A 1 163 ? 7.669 0.755 -18.490 1.00 90.88 163 ARG A N 1
ATOM 1336 C CA . ARG A 1 163 ? 6.795 0.282 -17.406 1.00 90.88 163 ARG A CA 1
ATOM 1337 C C . ARG A 1 163 ? 7.062 0.994 -16.080 1.00 90.88 163 ARG A C 1
ATOM 1339 O O . ARG A 1 163 ? 6.119 1.267 -15.340 1.00 90.88 163 ARG A O 1
ATOM 1346 N N . PHE A 1 164 ? 8.318 1.300 -15.769 1.00 93.38 164 PHE A N 1
ATOM 1347 C CA . PHE A 1 164 ? 8.692 2.099 -14.603 1.00 93.38 164 PHE A CA 1
ATOM 1348 C C . PHE A 1 164 ? 8.225 3.546 -14.730 1.00 93.38 164 PHE A C 1
ATOM 1350 O O . PHE A 1 164 ? 7.642 4.068 -13.783 1.00 93.38 164 PHE A O 1
ATOM 1357 N N . GLU A 1 165 ? 8.404 4.170 -15.892 1.00 93.62 165 GLU A N 1
ATOM 1358 C CA . GLU A 1 165 ? 7.908 5.524 -16.153 1.00 93.62 165 GLU A CA 1
ATOM 1359 C C . GLU A 1 165 ? 6.379 5.608 -16.029 1.00 93.62 165 GLU A C 1
ATOM 1361 O O . GLU A 1 165 ? 5.856 6.530 -15.402 1.00 93.62 165 GLU A O 1
ATOM 1366 N N . GLU A 1 166 ? 5.650 4.619 -16.551 1.00 92.94 166 GLU A N 1
ATOM 1367 C CA . GLU A 1 166 ? 4.197 4.537 -16.378 1.00 92.94 166 GLU A CA 1
ATOM 1368 C C . GLU A 1 166 ? 3.809 4.292 -14.913 1.00 92.94 166 GLU A C 1
ATOM 1370 O O . GLU A 1 166 ? 2.918 4.954 -14.381 1.00 92.94 166 GLU A O 1
ATOM 1375 N N . GLY A 1 167 ? 4.524 3.403 -14.218 1.00 92.88 167 GLY A N 1
ATOM 1376 C CA . GLY A 1 167 ? 4.333 3.163 -12.788 1.00 92.88 167 GLY A CA 1
ATOM 1377 C C . GLY A 1 167 ? 4.495 4.432 -11.946 1.00 92.88 167 GLY A C 1
ATOM 1378 O O . GLY A 1 167 ? 3.681 4.674 -11.055 1.00 92.88 167 GLY A O 1
ATOM 1379 N N . LEU A 1 168 ? 5.485 5.281 -12.253 1.00 94.81 168 LEU A N 1
ATOM 1380 C CA . LEU A 1 168 ? 5.664 6.578 -11.587 1.00 94.81 168 LEU A CA 1
ATOM 1381 C C . LEU A 1 168 ? 4.449 7.487 -11.783 1.00 94.81 168 LEU A C 1
ATOM 1383 O O . LEU A 1 168 ? 3.912 7.986 -10.794 1.00 94.81 168 LEU A O 1
ATOM 1387 N N . LYS A 1 169 ? 3.966 7.641 -13.023 1.00 94.88 169 LYS A N 1
ATOM 1388 C CA . LYS A 1 169 ? 2.778 8.461 -13.324 1.00 94.88 169 LYS A CA 1
ATOM 1389 C C . LYS A 1 169 ? 1.548 7.972 -12.561 1.00 94.88 169 LYS A C 1
ATOM 1391 O O . LYS A 1 169 ? 0.791 8.775 -12.022 1.00 94.88 169 LYS A O 1
ATOM 1396 N N . ARG A 1 170 ? 1.352 6.652 -12.496 1.00 94.56 170 ARG A N 1
ATOM 1397 C CA . ARG A 1 170 ? 0.237 6.034 -11.763 1.00 94.56 170 ARG A CA 1
ATOM 1398 C C . ARG A 1 170 ? 0.338 6.294 -10.263 1.00 94.56 170 ARG A C 1
ATOM 1400 O O . ARG A 1 170 ? -0.658 6.671 -9.653 1.00 94.56 170 ARG A O 1
ATOM 1407 N N . ILE A 1 171 ? 1.529 6.144 -9.677 1.00 94.50 171 ILE A N 1
ATOM 1408 C CA . ILE A 1 171 ? 1.772 6.456 -8.261 1.00 94.50 171 ILE A CA 1
ATOM 1409 C C . ILE A 1 171 ? 1.464 7.933 -7.974 1.00 94.50 171 ILE A C 1
ATOM 1411 O O . ILE A 1 171 ? 0.760 8.232 -7.012 1.00 94.50 171 ILE A O 1
ATOM 1415 N N . GLU A 1 172 ? 1.952 8.849 -8.811 1.00 94.81 172 GLU A N 1
ATOM 1416 C CA . GLU A 1 172 ? 1.748 10.295 -8.652 1.00 94.81 172 GLU A CA 1
ATOM 1417 C C . GLU A 1 172 ? 0.265 10.683 -8.715 1.00 94.81 172 GLU A C 1
ATOM 1419 O O . GLU A 1 172 ? -0.193 11.503 -7.920 1.00 94.81 172 GLU A O 1
ATOM 1424 N N . LYS A 1 173 ? -0.509 10.036 -9.592 1.00 95.75 173 LYS A N 1
ATOM 1425 C CA . LYS A 1 173 ? -1.964 10.223 -9.710 1.00 95.75 173 LYS A CA 1
ATOM 1426 C C . LYS A 1 173 ? -2.785 9.483 -8.649 1.00 95.75 173 LYS A C 1
ATOM 1428 O O . LYS A 1 173 ? -3.996 9.667 -8.580 1.00 95.75 173 LYS A O 1
ATOM 1433 N N . GLY A 1 174 ? -2.164 8.633 -7.831 1.00 93.06 174 GLY A N 1
ATOM 1434 C CA . GLY A 1 174 ? -2.876 7.796 -6.865 1.00 93.06 174 GLY A CA 1
ATOM 1435 C C . GLY A 1 174 ? -3.692 6.662 -7.505 1.00 93.06 174 GLY A C 1
ATOM 1436 O O . GLY A 1 174 ? -4.685 6.213 -6.934 1.00 93.06 174 GLY A O 1
ATOM 1437 N N . GLU A 1 175 ? -3.295 6.181 -8.682 1.00 92.50 175 GLU A N 1
ATOM 1438 C CA . GLU A 1 175 ? -3.979 5.093 -9.380 1.00 92.50 175 GLU A CA 1
ATOM 1439 C C . GLU A 1 175 ? -3.593 3.712 -8.830 1.00 92.50 175 GLU A C 1
ATOM 1441 O O . GLU A 1 175 ? -2.444 3.448 -8.464 1.00 92.50 175 GLU A O 1
ATOM 1446 N N . LYS A 1 176 ? -4.559 2.786 -8.834 1.00 89.75 176 LYS A N 1
ATOM 1447 C CA . LYS A 1 176 ? -4.346 1.378 -8.479 1.00 89.75 176 LYS A CA 1
ATOM 1448 C C . LYS A 1 176 ? -4.537 0.463 -9.692 1.00 89.75 176 LYS A C 1
ATOM 1450 O O . LYS A 1 176 ? -5.448 0.714 -10.479 1.00 89.75 176 LYS A O 1
ATOM 1455 N N . PRO A 1 177 ? -3.740 -0.609 -9.847 1.00 88.38 177 PRO A N 1
ATOM 1456 C CA . PRO A 1 177 ? -2.494 -0.906 -9.131 1.00 88.38 177 PRO A CA 1
ATOM 1457 C C . PRO A 1 177 ? -1.324 -0.048 -9.649 1.00 88.38 177 PRO A C 1
ATOM 1459 O O . PRO A 1 177 ? -1.405 0.501 -10.750 1.00 88.38 177 PRO A O 1
ATOM 1462 N N . PHE A 1 178 ? -0.221 0.029 -8.893 1.00 84.75 178 PHE A N 1
ATOM 1463 C CA . PHE A 1 178 ? 1.007 0.708 -9.344 1.00 84.75 178 PHE A CA 1
ATOM 1464 C C . PHE A 1 178 ? 1.675 0.000 -10.525 1.00 84.75 178 PHE A C 1
ATOM 1466 O O . PHE A 1 178 ? 2.108 0.645 -11.474 1.00 84.75 178 PHE A O 1
ATOM 1473 N N . PHE A 1 179 ? 1.730 -1.333 -10.473 1.00 79.38 179 PHE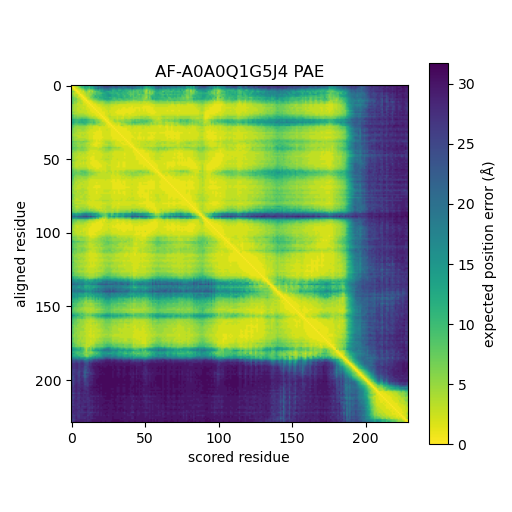 A N 1
ATOM 1474 C CA . PHE A 1 179 ? 2.332 -2.174 -11.504 1.00 79.38 179 PHE A CA 1
ATOM 1475 C C . PHE A 1 179 ? 1.241 -2.951 -12.234 1.00 79.38 179 PHE A C 1
ATOM 1477 O O . PHE A 1 179 ? 0.390 -3.577 -11.601 1.00 79.38 179 PHE A O 1
ATOM 1484 N N . LEU A 1 180 ? 1.267 -2.907 -13.565 1.00 73.50 180 LEU A N 1
ATOM 1485 C CA . LEU A 1 180 ? 0.232 -3.519 -14.396 1.00 73.50 180 LEU A CA 1
ATOM 1486 C C . LEU A 1 180 ? 0.539 -4.987 -14.699 1.00 73.50 180 LEU A C 1
ATOM 1488 O O . LEU A 1 180 ? -0.273 -5.853 -14.399 1.00 73.50 180 LEU A O 1
ATOM 1492 N N . ASN A 1 181 ? 1.710 -5.280 -15.267 1.00 75.62 181 ASN A N 1
ATOM 1493 C CA . ASN A 1 181 ? 2.088 -6.624 -15.699 1.00 75.62 181 ASN A CA 1
ATOM 1494 C C . ASN A 1 181 ? 3.507 -6.967 -15.240 1.00 75.62 181 ASN A C 1
ATOM 1496 O O . ASN A 1 181 ? 4.419 -6.146 -15.363 1.00 75.62 181 ASN A O 1
ATOM 1500 N N . GLU A 1 182 ? 3.700 -8.206 -14.789 1.00 75.31 182 GLU A N 1
ATOM 1501 C CA . GLU A 1 182 ? 5.030 -8.809 -14.699 1.00 75.31 182 GLU A CA 1
ATOM 1502 C C . GLU A 1 182 ? 5.637 -8.877 -16.112 1.00 75.31 182 GLU A C 1
ATOM 1504 O O . GLU A 1 182 ? 4.912 -9.001 -17.106 1.00 75.31 182 GLU A O 1
ATOM 1509 N N . LYS A 1 183 ? 6.957 -8.731 -16.227 1.00 77.06 183 LYS A N 1
ATOM 1510 C CA . LYS A 1 183 ? 7.680 -8.982 -17.476 1.00 77.06 183 LYS A CA 1
ATOM 1511 C C . LYS A 1 183 ? 8.645 -10.124 -17.213 1.00 77.06 183 LYS A C 1
ATOM 1513 O O . LYS A 1 183 ? 9.359 -10.098 -16.214 1.00 77.06 183 LYS A O 1
ATOM 1518 N N . ARG A 1 184 ? 8.678 -11.110 -18.105 1.00 76.81 184 ARG A N 1
ATOM 1519 C CA . ARG A 1 184 ? 9.646 -12.205 -18.036 1.00 76.81 184 ARG A CA 1
ATOM 1520 C C . ARG A 1 184 ? 10.731 -11.987 -19.079 1.00 76.81 184 ARG A C 1
ATOM 1522 O O . ARG A 1 184 ? 10.439 -11.665 -20.224 1.00 76.81 184 ARG A O 1
ATOM 1529 N N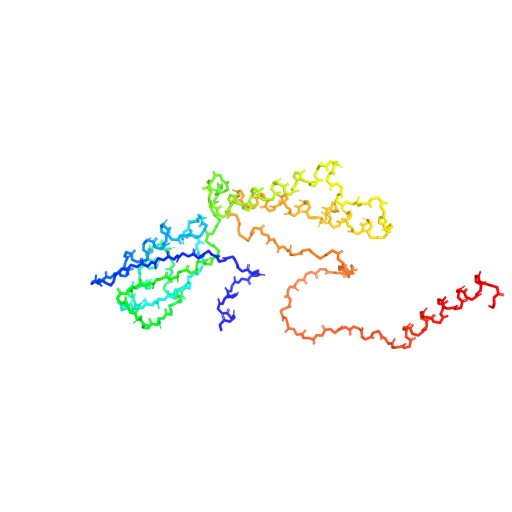 . ILE A 1 185 ? 11.984 -12.166 -18.671 1.00 68.44 185 ILE A N 1
ATOM 1530 C CA . ILE A 1 185 ? 13.160 -11.868 -19.502 1.00 68.44 185 ILE A CA 1
ATOM 1531 C C . ILE A 1 185 ? 13.412 -12.930 -20.590 1.00 68.44 185 ILE A C 1
ATOM 1533 O O . ILE A 1 185 ? 14.051 -12.645 -21.593 1.00 68.44 185 ILE A O 1
ATOM 1537 N N . PHE A 1 186 ? 12.878 -14.147 -20.413 1.00 68.19 186 PHE A N 1
ATOM 1538 C CA . PHE A 1 186 ? 13.081 -15.288 -21.320 1.00 68.19 186 PHE A CA 1
ATOM 1539 C C . PHE A 1 186 ? 11.773 -15.926 -21.810 1.00 68.19 186 PHE A C 1
ATOM 1541 O O . PHE A 1 186 ? 11.750 -17.104 -22.174 1.00 68.19 186 PHE A O 1
ATOM 1548 N N . GLU A 1 187 ? 10.663 -15.187 -21.823 1.00 59.34 187 GLU A N 1
ATOM 1549 C CA . GLU A 1 187 ? 9.458 -15.694 -22.482 1.00 59.34 187 GLU A CA 1
ATOM 1550 C C . GLU A 1 187 ? 9.681 -15.729 -23.997 1.00 59.34 187 GLU A C 1
ATOM 1552 O O . GLU A 1 187 ? 9.879 -14.699 -24.638 1.00 59.34 187 GLU A O 1
ATOM 1557 N N . ARG A 1 188 ? 9.668 -16.939 -24.580 1.00 45.19 188 ARG A N 1
ATOM 1558 C CA . ARG A 1 188 ? 9.604 -17.114 -26.036 1.00 45.19 188 ARG A CA 1
ATOM 1559 C C . ARG A 1 188 ? 8.380 -16.351 -26.524 1.00 45.19 188 ARG A C 1
ATOM 1561 O O . ARG A 1 188 ? 7.262 -16.691 -26.138 1.00 45.19 188 ARG A O 1
ATOM 1568 N N . SER A 1 189 ? 8.616 -15.343 -27.354 1.00 41.00 189 SER A N 1
ATOM 1569 C CA . SER A 1 189 ? 7.622 -14.478 -27.977 1.00 41.00 189 SER A CA 1
ATOM 1570 C C . SER A 1 189 ? 6.611 -15.293 -28.784 1.00 41.00 189 SER A C 1
ATOM 1572 O O . SER A 1 189 ? 6.701 -15.460 -29.997 1.00 41.00 189 SER A O 1
ATOM 1574 N N . SER A 1 190 ? 5.608 -15.803 -28.084 1.00 38.88 190 SER A N 1
ATOM 1575 C CA . SER A 1 190 ? 4.350 -16.202 -28.684 1.00 38.88 190 SER A CA 1
ATOM 1576 C C . SER A 1 190 ? 3.566 -14.909 -28.811 1.00 38.88 190 SER A C 1
ATOM 1578 O O . SER A 1 190 ? 3.095 -14.360 -27.819 1.00 38.88 190 SER A O 1
ATOM 1580 N N . ARG A 1 191 ? 3.499 -14.369 -30.026 1.00 45.31 191 ARG A N 1
ATOM 1581 C CA . ARG A 1 191 ? 2.448 -13.418 -30.382 1.00 45.31 191 ARG A CA 1
ATOM 1582 C C . ARG A 1 191 ? 1.117 -14.042 -29.949 1.00 45.31 191 ARG A C 1
ATOM 1584 O O . ARG A 1 191 ? 0.780 -15.086 -30.489 1.00 45.31 191 ARG A O 1
ATOM 1591 N N . ASP A 1 192 ? 0.434 -13.491 -28.952 1.00 40.25 192 ASP A N 1
ATOM 1592 C CA . ASP A 1 192 ? -0.859 -12.842 -29.164 1.00 40.25 192 ASP A CA 1
ATOM 1593 C C . ASP A 1 192 ? -1.494 -12.285 -27.879 1.00 40.25 192 ASP A C 1
ATOM 1595 O O . ASP A 1 192 ? -1.286 -12.750 -26.762 1.00 40.25 192 ASP A O 1
ATOM 1599 N N . SER A 1 193 ? -2.261 -11.236 -28.140 1.00 40.22 193 SER A N 1
ATOM 1600 C CA . SER A 1 193 ? -3.370 -10.629 -27.412 1.00 40.22 193 SER A CA 1
ATOM 1601 C C . SER A 1 193 ? -4.068 -11.408 -26.275 1.00 40.22 193 SER A C 1
ATOM 1603 O O . SER A 1 193 ? -4.498 -12.540 -26.430 1.00 40.22 193 SER A O 1
ATOM 1605 N N . GLY A 1 194 ? -4.343 -10.671 -25.187 1.00 39.62 194 GLY A N 1
ATOM 1606 C CA . GLY A 1 194 ? -5.651 -10.655 -24.519 1.00 39.62 194 GLY A CA 1
ATOM 1607 C C . GLY A 1 194 ? -6.063 -11.847 -23.641 1.00 39.62 194 GLY A C 1
ATOM 1608 O O . GLY A 1 194 ? -6.092 -12.991 -24.059 1.00 39.62 194 GLY A O 1
ATOM 1609 N N . VAL A 1 195 ? -6.583 -11.497 -22.460 1.00 36.69 195 VAL A N 1
ATOM 1610 C CA . VAL A 1 195 ? -7.386 -12.330 -21.542 1.00 36.69 195 VAL A CA 1
ATOM 1611 C C . VAL A 1 195 ? -6.585 -13.252 -20.613 1.00 36.69 195 VAL A C 1
ATOM 1613 O O . VAL A 1 195 ? -6.121 -14.332 -20.963 1.00 36.69 195 VAL A O 1
ATOM 1616 N N . HIS A 1 196 ? -6.517 -12.817 -19.351 1.00 34.97 196 HIS A N 1
ATOM 1617 C CA . HIS A 1 196 ? -6.285 -13.677 -18.191 1.00 34.97 196 HIS A CA 1
ATOM 1618 C C . HIS A 1 196 ? -7.275 -14.846 -18.209 1.00 34.97 196 HIS A C 1
ATOM 1620 O O . HIS A 1 196 ? -8.481 -14.633 -18.087 1.00 34.97 196 HIS A O 1
ATOM 1626 N N . VAL A 1 197 ? -6.768 -16.075 -18.278 1.00 30.83 197 VAL A N 1
ATOM 1627 C CA . VAL A 1 197 ? -7.510 -17.262 -17.843 1.00 30.83 197 VAL A CA 1
ATOM 1628 C C . VAL A 1 197 ? -6.767 -17.852 -16.642 1.00 30.83 197 VAL A C 1
ATOM 1630 O O . VAL A 1 197 ? -5.598 -18.223 -16.775 1.00 30.83 197 VAL A O 1
ATOM 1633 N N . PRO A 1 198 ? -7.396 -17.935 -15.457 1.00 36.47 198 PRO A N 1
ATOM 1634 C CA . PRO A 1 198 ? -6.780 -18.557 -14.298 1.00 36.47 198 PRO A CA 1
ATOM 1635 C C . PRO A 1 198 ? -6.827 -20.086 -14.439 1.00 36.47 198 PRO A C 1
ATOM 1637 O O . PRO A 1 198 ? -7.874 -20.667 -14.697 1.00 36.47 198 PRO A O 1
ATOM 1640 N N . HIS A 1 199 ? -5.665 -20.717 -14.264 1.00 38.91 199 HIS A N 1
ATOM 1641 C CA . HIS A 1 199 ? -5.436 -22.143 -14.005 1.00 38.91 199 HIS A CA 1
ATOM 1642 C C . HIS A 1 199 ? -6.443 -23.163 -14.581 1.00 38.91 199 HIS A C 1
ATOM 1644 O O . HIS A 1 199 ? -7.310 -23.676 -13.877 1.00 38.91 199 HIS A O 1
ATOM 1650 N N . GLN A 1 200 ? -6.176 -23.622 -15.805 1.00 30.20 200 GLN A N 1
ATOM 1651 C CA . GLN A 1 200 ? -6.338 -25.032 -16.167 1.00 30.20 200 GLN A CA 1
ATOM 1652 C C . GLN A 1 200 ? -5.032 -25.513 -16.799 1.00 30.20 200 GLN A C 1
ATOM 1654 O O . GLN A 1 200 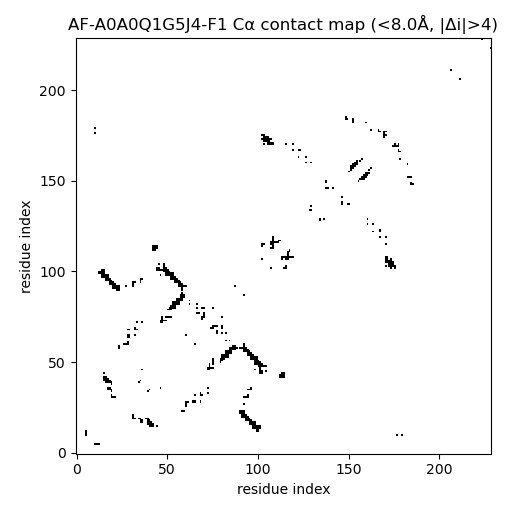? -4.488 -24.867 -17.690 1.00 30.20 200 GLN A O 1
ATOM 1659 N N . GLY A 1 201 ? -4.479 -26.612 -16.285 1.00 41.69 201 GLY A N 1
ATOM 1660 C CA . GLY A 1 201 ? -3.258 -27.198 -16.824 1.00 41.69 201 GLY A CA 1
ATOM 1661 C C . GLY A 1 201 ? -3.479 -27.701 -18.245 1.00 41.69 201 GLY A C 1
ATOM 1662 O O . GLY A 1 201 ? -4.091 -28.741 -18.419 1.00 41.69 201 GLY A O 1
ATOM 1663 N N . VAL A 1 202 ? -2.969 -26.974 -19.237 1.00 31.00 202 VAL A N 1
ATOM 1664 C CA . VAL A 1 202 ? -2.818 -27.364 -20.648 1.00 31.00 202 VAL A CA 1
ATOM 1665 C C . VAL A 1 202 ? -1.781 -26.385 -21.218 1.00 31.00 202 VAL A C 1
ATOM 1667 O O . VAL A 1 202 ? -1.865 -25.197 -20.956 1.00 31.00 202 VAL A O 1
ATOM 1670 N N . GLY A 1 203 ? -0.744 -26.724 -21.962 1.00 31.39 203 GLY A N 1
ATOM 1671 C CA . GLY A 1 203 ? -0.252 -27.980 -22.482 1.00 31.39 203 GLY A CA 1
ATOM 1672 C C . GLY A 1 203 ? 1.110 -27.620 -23.059 1.00 31.39 203 GLY A C 1
ATOM 1673 O O . GLY A 1 203 ? 1.193 -26.961 -24.094 1.00 31.39 203 GLY A O 1
ATOM 1674 N N . GLY A 1 204 ? 2.186 -27.982 -22.358 1.00 32.47 204 GLY A N 1
ATOM 1675 C CA . GLY A 1 204 ? 3.495 -27.988 -22.991 1.00 32.47 204 GLY A CA 1
ATOM 1676 C C . GLY A 1 204 ? 3.362 -28.871 -24.221 1.00 32.47 204 GLY A C 1
ATOM 1677 O O . GLY A 1 204 ? 2.959 -30.029 -24.094 1.00 32.47 204 GLY A O 1
ATOM 1678 N N . ARG A 1 205 ? 3.623 -28.323 -25.411 1.00 40.72 205 ARG A N 1
ATOM 1679 C CA . ARG A 1 205 ? 3.860 -29.152 -26.589 1.00 40.72 205 ARG A CA 1
ATOM 1680 C C . ARG A 1 205 ? 4.962 -30.105 -26.145 1.00 40.72 205 ARG A C 1
ATOM 1682 O O . ARG A 1 205 ? 6.076 -29.649 -25.892 1.00 40.72 205 ARG A O 1
ATOM 1689 N N . LYS A 1 206 ? 4.621 -31.378 -25.905 1.00 43.50 206 LYS A N 1
ATOM 1690 C CA . LYS A 1 206 ? 5.627 -32.423 -25.751 1.00 43.50 206 LYS A CA 1
ATOM 1691 C C . LYS A 1 206 ? 6.416 -32.323 -27.039 1.00 43.50 206 LYS A C 1
ATOM 1693 O O . LYS A 1 206 ? 5.871 -32.613 -28.101 1.00 43.50 206 LYS A O 1
ATOM 1698 N N . VAL A 1 207 ? 7.606 -31.742 -26.949 1.00 50.97 207 VAL A N 1
ATOM 1699 C CA . VAL A 1 207 ? 8.562 -31.816 -28.038 1.00 50.97 207 VAL A CA 1
ATOM 1700 C C . VAL A 1 207 ? 8.753 -33.310 -28.207 1.00 50.97 207 VAL A C 1
ATOM 1702 O O . VAL A 1 207 ? 9.107 -33.990 -27.245 1.00 50.97 207 VAL A O 1
ATOM 1705 N N . ASP A 1 208 ? 8.313 -33.813 -29.353 1.00 62.00 208 ASP A N 1
ATOM 1706 C CA . ASP A 1 208 ? 8.378 -35.228 -29.665 1.00 62.00 208 ASP A CA 1
ATOM 1707 C C . ASP A 1 208 ? 9.851 -35.636 -29.569 1.00 62.00 208 ASP A C 1
ATOM 1709 O O . ASP A 1 208 ? 10.721 -34.911 -30.065 1.00 62.00 208 ASP A O 1
ATOM 1713 N N . ASP A 1 209 ? 10.152 -36.744 -28.894 1.00 62.47 209 ASP A N 1
ATOM 1714 C CA . ASP A 1 209 ? 11.535 -37.205 -28.721 1.00 62.47 209 ASP A CA 1
ATOM 1715 C C . ASP A 1 209 ? 12.210 -37.396 -30.094 1.00 62.47 209 ASP A C 1
ATOM 1717 O O . ASP A 1 209 ? 13.418 -37.205 -30.238 1.00 62.47 209 ASP A O 1
ATOM 1721 N N . GLU A 1 210 ? 11.411 -37.652 -31.133 1.00 62.94 210 GLU A N 1
ATOM 1722 C CA . GLU A 1 210 ? 11.825 -37.725 -32.533 1.00 62.94 210 GLU A CA 1
ATOM 1723 C C . GLU A 1 210 ? 12.290 -36.371 -33.109 1.00 62.94 210 GLU A C 1
ATOM 1725 O O . GLU A 1 210 ? 13.204 -36.303 -33.934 1.00 62.94 210 GLU A O 1
ATOM 1730 N N . GLU A 1 211 ? 11.689 -35.267 -32.663 1.00 64.69 211 GLU A N 1
ATOM 1731 C CA . GLU A 1 211 ? 12.039 -33.903 -33.067 1.00 64.69 211 GLU A CA 1
ATOM 1732 C C . GLU A 1 211 ? 13.348 -33.466 -32.389 1.00 64.69 211 GLU A C 1
ATOM 1734 O O . GLU A 1 211 ? 14.227 -32.895 -33.039 1.00 64.69 211 GLU A O 1
ATOM 1739 N N . ILE A 1 212 ? 13.536 -33.834 -31.114 1.00 66.62 212 ILE A N 1
ATOM 1740 C CA . ILE A 1 212 ? 14.807 -33.647 -30.393 1.00 66.62 212 ILE A CA 1
ATOM 1741 C C . ILE A 1 212 ? 15.909 -34.479 -31.049 1.00 66.62 212 ILE A C 1
ATOM 1743 O O . ILE A 1 212 ? 17.003 -33.970 -31.299 1.00 66.62 212 ILE A O 1
ATOM 1747 N N . ARG A 1 213 ? 15.620 -35.740 -31.384 1.00 67.44 213 ARG A N 1
ATOM 1748 C CA . ARG A 1 213 ? 16.579 -36.644 -32.020 1.00 67.44 213 ARG A CA 1
ATOM 1749 C C . ARG A 1 213 ? 17.063 -36.113 -33.365 1.00 67.44 213 ARG A C 1
ATOM 1751 O O . ARG A 1 213 ? 18.267 -36.090 -33.589 1.00 67.44 213 ARG A O 1
ATOM 1758 N N . LYS A 1 214 ? 16.168 -35.599 -34.212 1.00 74.56 214 LYS A N 1
ATOM 1759 C CA . LYS A 1 214 ? 16.548 -34.986 -35.497 1.00 74.56 214 LYS A CA 1
ATOM 1760 C C . LYS A 1 214 ? 17.433 -33.754 -35.333 1.00 74.56 214 LYS A C 1
ATOM 1762 O O . LYS A 1 214 ? 18.365 -33.575 -36.112 1.00 74.56 214 LYS A O 1
ATOM 1767 N N . ILE A 1 215 ? 17.168 -32.919 -34.327 1.00 75.19 215 ILE A N 1
ATOM 1768 C CA . ILE A 1 215 ? 17.996 -31.737 -34.042 1.00 75.19 215 ILE A CA 1
ATOM 1769 C C . ILE A 1 215 ? 19.394 -32.167 -33.581 1.00 75.19 215 ILE A C 1
ATOM 1771 O O . ILE A 1 215 ? 20.390 -31.626 -34.057 1.00 75.19 215 ILE A O 1
ATOM 1775 N N . VAL A 1 216 ? 19.480 -33.170 -32.703 1.00 75.00 216 VAL A N 1
ATOM 1776 C CA . VAL A 1 216 ? 20.760 -33.693 -32.205 1.00 75.00 216 VAL A CA 1
ATOM 1777 C C . VAL A 1 216 ? 21.539 -34.406 -33.311 1.00 75.00 216 VAL A C 1
ATOM 1779 O O . VAL A 1 216 ? 22.734 -34.168 -33.452 1.00 75.00 216 VAL A O 1
ATOM 1782 N N . GLU A 1 217 ? 20.890 -35.231 -34.134 1.00 77.31 217 GLU A N 1
ATOM 1783 C CA . GLU A 1 217 ? 21.534 -35.927 -35.256 1.00 77.31 217 GLU A CA 1
ATOM 1784 C C . GLU A 1 217 ? 22.042 -34.941 -36.316 1.00 77.31 217 GLU A C 1
ATOM 1786 O O . GLU A 1 217 ? 23.164 -35.095 -36.802 1.00 77.31 217 GLU A O 1
ATOM 1791 N N . ALA A 1 218 ? 21.284 -33.886 -36.629 1.00 80.62 218 ALA A N 1
ATOM 1792 C CA . ALA A 1 218 ? 21.730 -32.842 -37.551 1.00 80.62 218 ALA A CA 1
ATOM 1793 C C . ALA A 1 218 ? 22.951 -32.075 -37.013 1.00 80.62 218 ALA A C 1
ATOM 1795 O O . ALA A 1 218 ? 23.891 -31.798 -37.758 1.00 80.62 218 ALA A O 1
ATOM 1796 N N . GLU A 1 219 ? 22.965 -31.774 -35.714 1.00 72.50 219 GLU A N 1
ATOM 1797 C CA . GLU A 1 219 ? 24.065 -31.062 -35.064 1.00 72.50 219 GLU A CA 1
ATOM 1798 C C . GLU A 1 219 ? 25.326 -31.937 -34.944 1.00 72.50 219 GLU A C 1
ATOM 1800 O O . GLU A 1 219 ? 26.429 -31.478 -35.234 1.00 72.50 219 GLU A O 1
ATOM 1805 N N . VAL A 1 220 ? 25.176 -33.222 -34.605 1.00 80.69 220 VAL A N 1
ATOM 1806 C CA . VAL A 1 220 ? 26.285 -34.193 -34.564 1.00 80.69 220 VAL A CA 1
ATOM 1807 C C . VAL A 1 220 ? 26.878 -34.403 -35.956 1.00 80.69 220 VAL A C 1
ATOM 1809 O O . VAL A 1 220 ? 28.097 -34.387 -36.104 1.00 80.69 220 VAL A O 1
ATOM 1812 N N . THR A 1 221 ? 26.037 -34.530 -36.984 1.00 79.25 221 THR A N 1
ATOM 1813 C CA . THR A 1 221 ? 26.493 -34.674 -38.376 1.00 79.25 221 THR A CA 1
ATOM 1814 C C . THR A 1 221 ? 27.260 -33.435 -38.837 1.00 79.25 221 THR A C 1
ATOM 1816 O O . THR A 1 221 ? 28.298 -33.563 -39.483 1.00 79.25 221 THR A O 1
ATOM 1819 N N . ARG A 1 222 ? 26.812 -32.232 -38.452 1.00 80.00 222 ARG A N 1
ATOM 1820 C CA . ARG A 1 222 ? 27.539 -30.987 -38.737 1.00 80.00 222 ARG A CA 1
ATOM 1821 C C . ARG A 1 222 ? 28.908 -30.958 -38.053 1.00 80.00 222 ARG A C 1
ATOM 1823 O O . ARG A 1 222 ? 29.900 -30.647 -38.699 1.00 80.00 222 ARG A O 1
ATOM 1830 N N . ILE A 1 223 ? 28.979 -31.341 -36.777 1.00 77.19 223 ILE A N 1
ATOM 1831 C CA . ILE A 1 223 ? 30.238 -31.375 -36.011 1.00 77.19 223 ILE A CA 1
ATOM 1832 C C . ILE A 1 223 ? 31.227 -32.406 -36.578 1.00 77.19 223 ILE A C 1
ATOM 1834 O O . ILE A 1 223 ? 32.434 -32.167 -36.550 1.00 77.19 223 ILE A O 1
ATOM 1838 N N . LEU A 1 224 ? 30.741 -33.548 -37.072 1.00 73.50 224 LEU A N 1
ATOM 1839 C CA . LEU A 1 224 ? 31.578 -34.572 -37.704 1.00 73.50 224 LEU A CA 1
ATOM 1840 C C . LEU A 1 224 ? 32.119 -34.097 -39.061 1.00 73.50 224 LEU A C 1
ATOM 1842 O O . LEU A 1 224 ? 33.328 -34.167 -39.285 1.00 73.50 224 LEU A O 1
ATOM 1846 N N . ALA A 1 225 ? 31.267 -33.480 -39.886 1.00 75.00 225 ALA A N 1
ATOM 1847 C CA . ALA A 1 225 ? 31.673 -32.880 -41.155 1.00 75.00 225 ALA A CA 1
ATOM 1848 C C . ALA A 1 225 ? 32.718 -31.762 -40.970 1.00 75.00 225 ALA A C 1
ATOM 1850 O O . ALA A 1 225 ? 33.723 -31.738 -41.679 1.00 75.00 225 ALA A O 1
ATOM 1851 N N . ASP A 1 226 ? 32.543 -30.897 -39.966 1.00 72.69 226 ASP A N 1
ATOM 1852 C CA . ASP A 1 226 ? 33.500 -29.828 -39.634 1.00 72.69 226 ASP A CA 1
ATOM 1853 C C . ASP A 1 226 ? 34.844 -30.369 -39.109 1.00 72.69 226 ASP A C 1
ATOM 1855 O O . ASP A 1 226 ? 35.863 -29.677 -39.159 1.00 72.69 226 ASP A O 1
ATOM 1859 N N . ARG A 1 227 ? 34.873 -31.612 -38.611 1.00 69.69 227 ARG A N 1
ATOM 1860 C CA . ARG A 1 227 ? 36.086 -32.299 -38.135 1.00 69.69 227 ARG A CA 1
ATOM 1861 C C . ARG A 1 227 ? 36.702 -33.248 -39.167 1.00 69.69 227 ARG A C 1
ATOM 1863 O O . ARG A 1 227 ? 37.720 -33.865 -38.859 1.00 69.69 227 ARG A O 1
ATOM 1870 N N . GLY A 1 228 ? 36.134 -33.333 -40.373 1.00 56.47 228 GLY A N 1
ATOM 1871 C CA . GLY A 1 228 ? 36.638 -34.173 -41.462 1.00 56.47 228 GLY A CA 1
ATOM 1872 C C . GLY A 1 228 ? 36.538 -35.679 -41.191 1.00 56.47 228 GLY A C 1
ATOM 1873 O O . GLY A 1 228 ? 37.402 -36.424 -41.657 1.00 56.47 228 GLY A O 1
ATOM 1874 N N . LEU A 1 229 ? 35.526 -36.106 -40.424 1.00 45.09 229 LEU A N 1
ATOM 1875 C CA . LEU A 1 229 ? 35.210 -37.505 -40.103 1.00 45.09 229 LEU A CA 1
ATOM 1876 C C . LEU A 1 229 ? 33.853 -37.918 -40.677 1.00 45.09 229 LEU A C 1
ATOM 1878 O O . LEU A 1 229 ? 32.901 -37.112 -40.576 1.00 45.09 229 LEU A O 1
#

Mean predicted aligned error: 12.33 Å

Solvent-accessible surface area (backbone atoms only — not comparable to full-atom values): 13192 Å² total; per-residue (Å²): 110,70,64,70,73,47,58,97,47,99,60,89,77,53,70,46,50,17,41,34,73,44,72,63,59,83,88,48,39,53,59,50,46,48,44,7,71,72,71,23,44,80,46,40,66,47,56,61,45,30,76,33,37,41,34,42,35,35,23,92,69,59,67,68,54,35,48,52,37,48,23,68,70,22,72,44,57,67,92,42,47,48,80,45,81,42,81,49,76,83,67,36,33,37,38,40,36,37,28,31,44,26,56,50,46,64,49,36,43,76,41,85,64,17,50,47,18,54,53,46,50,51,48,54,50,50,53,52,50,73,71,36,82,87,60,52,93,68,60,90,86,53,58,70,71,61,42,52,41,52,47,38,42,42,69,31,94,87,4,52,52,57,54,46,56,50,26,46,55,28,37,43,63,16,40,81,68,50,72,89,72,90,80,71,77,80,65,80,85,67,89,75,82,84,78,92,73,84,88,71,98,77,73,81,76,75,74,48,69,68,59,53,47,52,55,50,52,53,52,51,52,50,54,31,56,79,68,77,97

Radius of gyration: 25.8 Å; Cα contacts (8 Å, |Δi|>4): 318; chains: 1; bounding box: 55×51×72 Å

Sequence (229 aa):
MQEKFIEGLDRPPILVPCYHREKRRKDPEEDLVRKALSEGKLFGCDPKKAERAYVFTRGFVGQGEIVRAVARYTGLPEDRIEPWRKLGENHWNEILILLRNPYGVERGCEVEGNLEYRLHRVIRMALKYMDDPESNLVAEGMPDLTKRAIEDYFYGEDGIRNRFEEGLKRIEKGEKPFFLNEKRIFERSSRDSGVHVPHQGVGGRKVDDEEIRKIVEAEVTRILADRGL

Foldseek 3Di:
DVCLQCPPHPDHWDWWKFKDKDFDDPACQLVQLVCSLPPRTPFDFQLLQFPAKEKEKEADHDQVSNLVSSCVRRVDDSVRYHYDYDYHDDRMIMMMIIGTRRWQDAQQLVDPRHPLVVLLVVLVVVLVLVVDPVNCQQDPPDDPVLNVLSCCQQPNPPHPNVQSVQLNVCSNRRHPPSGDDDDDSDPDDDDDDDDDDPDDDDDPPPCPVVNVVVVVVVVVVVVCVVVVD

pLDDT: mean 82.89, std 17.29, range [30.2, 98.38]

Nearest PDB structures (foldseek):
  5h5i-assembly1_A  TM=6.637E-01  e=6.026E-04  Staphylococcus aureus subsp. aureus MRSA252
  5mn8-assembly2_A  TM=5.245E-01  e=3.693E-03  Staphylococcus aureus
  5mn7-assembly1_A  TM=5.312E-01  e=7.345E-03  Staphylococcus aureus
  5esv-assembly1_F  TM=6.085E-01  e=4.792E-02  Haemophilus influenzae Rd KW20
  6tcd-assembly2_E  TM=6.006E-01  e=3.542E-01  Salmo salar

Secondary structure (DSSP, 8-sta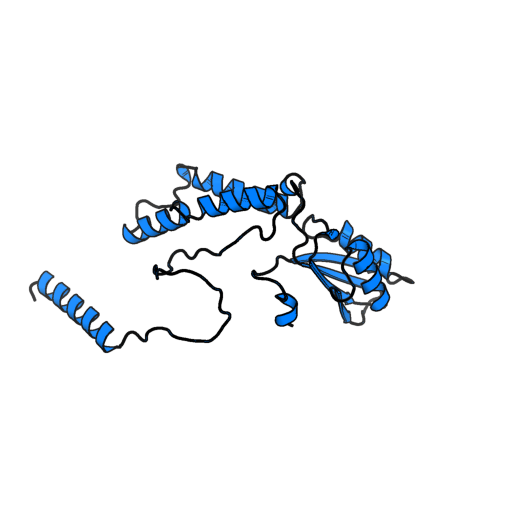te):
-HHHHSTT-SSPPPEEEEEEEEE--SS-HHHHHHHHHHT-BSSB--GGG-SEEEEEEESS--HHHHHHHHHHHH---GGGEEEEEE--SSSEEEEEEEEES----TTGGGSTTBHHHHHHHHHHHHHHHHH-GGG-SS-TTS-HHHHHHHHHHHHSTTSHHHHHHHHHHHHHHT-S-S------TT----------------------HHHHHHHHHHHHHHHHHHTT-